Protein AF-A0A094HK47-F1 (afdb_monomer)

Secondary structure (DSSP, 8-state):
--HHHHHHHHHHHHHHTT--------TTSB-TTSSSB-GGGSPPPSSHHHHHHHH----TTS-SSHHHHHSEEEEEEEEEEE--S--HHHHHHHHHHHHHHSHHHHHHHHHTGGGSTTTTS---HHHHTS---HHHHHHHHHHHHHHHHHHHHH-THHHHHHHHHHHHHHHHT-HHHHHHHHHHHHHHHTT--GGGHHHHHHHEEEEEEEETTEEEEEEEEGGG--TTS-EEEEEEEEPPSS---SEEE-EEE-TTS-S-TT---B-EEEP-

Sequence (272 aa):
MSFGQLFRDCFDQARRAHRATLPRITGGMVGDDGLVLETSNIPEPEYLGDLVKLFGLATDAAPNNEKDCASGLEYGKVGVRTIESISMAMAFDIIDRSLDFSPDAWKFALRGELSMSPYGTWPDEKLFLQTVSKEVCQEQAMKFLNLMLIGHFGGGGAKLDADSFKRDLINANASNYSKFFIRIAALISCGIGISALSWSENVWTPVLVSIGELELLGLVSSAEMVSGEENVFHLATPLDSSTRVTYRHFVLTRRGRGLKARHRCVGLVPEF

Nearest PDB structures (foldseek):
  8ka6-assembly1_A  TM=2.493E-01  e=9.743E-01  synthetic construct

Foldseek 3Di:
DDPLVVLQVVCVVCQVVLHDQPFQLELQQADPVLPHGPSVRDFDDPDPLLVCLRSPDPDPPRARHVVLLQPWDWPDKKWKDFDDQDFLVVLVVQLVLLCVFQVVLLVSCLVPVCCDPPNVDAADLVVLLDDDDLVNLLSNLSNLSNLCNCCVPVNDPSVVVNVVSSVVNNVSRSSSNSVSSLQQSQCSQQSRHCSCSVSCVQFWTWIWIDDPPDTFIYIWGPVQDDPPDRNMWIWIFRHHPDDDDQWTFIWTHHPPPTSRSNTDHTGTGGDD

Radius of gyration: 18.41 Å; Cα contacts (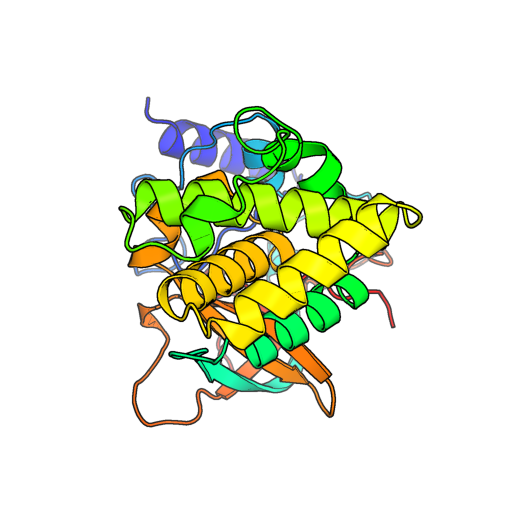8 Å, |Δi|>4): 500; chains: 1; bounding box: 53×40×47 Å

Solvent-accessible surface area (backbone atoms only — not comparable to full-atom values): 14490 Å² total; per-residue (Å²): 134,54,68,28,54,52,51,51,50,54,51,52,51,35,52,76,67,54,39,32,61,61,44,66,60,22,36,55,28,31,40,96,86,35,78,49,73,31,44,90,47,45,70,66,60,83,47,76,66,28,49,45,28,49,42,26,80,90,47,100,48,44,36,50,41,68,66,29,47,41,44,43,54,73,77,45,82,30,50,45,41,77,67,69,99,46,53,30,59,59,41,49,53,54,47,54,54,40,46,74,48,18,47,65,40,47,52,49,39,47,78,38,73,30,51,34,87,83,22,52,42,84,52,64,72,72,58,69,80,45,97,66,55,71,67,56,49,49,51,43,47,42,9,43,50,31,41,38,50,46,10,71,78,69,38,71,69,45,28,56,52,33,54,49,54,52,49,52,43,38,74,66,48,43,47,84,46,25,62,51,51,47,45,53,49,17,32,30,31,48,44,40,39,73,63,34,50,78,60,35,69,82,34,41,37,45,27,42,38,36,59,86,95,44,76,40,47,11,37,39,38,48,90,74,61,63,86,96,56,85,48,70,30,25,39,28,30,63,36,56,96,84,58,82,51,81,58,44,58,34,26,43,28,50,85,94,59,58,51,46,53,50,41,39,36,33,24,46,38,66,69,128

pLDDT: mean 74.81, std 15.0, range [32.53, 92.94]

Structure (mmCIF, N/CA/C/O backbone):
data_AF-A0A094HK47-F1
#
_entry.id   AF-A0A094HK47-F1
#
loop_
_atom_site.group_PDB
_atom_site.id
_atom_site.type_symbol
_atom_site.label_atom_id
_atom_site.label_alt_id
_atom_site.label_comp_id
_atom_site.label_asym_id
_atom_site.label_entity_id
_atom_site.label_seq_id
_atom_site.pdbx_PDB_ins_code
_atom_site.Cartn_x
_atom_site.Cartn_y
_atom_site.Cartn_z
_atom_site.occupancy
_atom_site.B_iso_or_equiv
_atom_site.auth_seq_id
_atom_site.auth_comp_id
_atom_site.auth_asym_id
_atom_site.auth_atom_id
_atom_site.pdbx_PDB_model_num
ATOM 1 N N . MET A 1 1 ? -20.294 20.438 -1.550 1.00 69.81 1 MET A N 1
ATOM 2 C CA . MET A 1 1 ? -20.126 19.234 -0.714 1.00 69.81 1 MET A CA 1
ATOM 3 C C . MET A 1 1 ? -18.764 18.659 -1.050 1.00 69.81 1 MET A C 1
ATOM 5 O O . MET A 1 1 ? -18.498 18.508 -2.236 1.00 69.81 1 MET A O 1
ATOM 9 N N . SER A 1 2 ? -17.882 18.459 -0.070 1.00 87.19 2 SER A N 1
ATOM 10 C CA . SER A 1 2 ? -16.569 17.840 -0.318 1.00 87.19 2 SER A CA 1
ATOM 11 C C . SER A 1 2 ? -16.709 16.334 -0.554 1.00 87.19 2 SER A C 1
ATOM 13 O O . SER A 1 2 ? -17.712 15.741 -0.144 1.00 87.19 2 SER A O 1
ATOM 15 N N . PHE A 1 3 ? -15.702 15.700 -1.168 1.00 86.38 3 PHE A N 1
ATOM 16 C CA . PHE A 1 3 ? -15.683 14.243 -1.329 1.00 86.38 3 PHE A CA 1
ATOM 17 C C . PHE A 1 3 ? -15.876 13.524 0.012 1.00 86.38 3 PHE A C 1
ATOM 19 O O . PHE A 1 3 ? -16.732 12.652 0.122 1.00 86.38 3 PHE A O 1
ATOM 26 N N . GLY A 1 4 ? -15.156 13.943 1.059 1.00 85.44 4 GLY A N 1
ATOM 27 C CA . GLY A 1 4 ? -15.296 13.344 2.384 1.00 85.44 4 GLY A CA 1
ATOM 28 C C . GLY A 1 4 ? -16.732 13.401 2.914 1.00 85.44 4 GLY A C 1
ATOM 29 O O . GLY A 1 4 ? -17.221 12.412 3.456 1.00 85.44 4 GLY A O 1
ATOM 30 N N . GLN A 1 5 ? -17.440 14.523 2.722 1.00 86.19 5 GLN A N 1
ATOM 31 C CA . GLN A 1 5 ? -18.847 14.661 3.127 1.00 86.19 5 GLN A CA 1
ATOM 32 C C . GLN A 1 5 ? -19.759 13.690 2.371 1.00 86.19 5 GLN A C 1
ATOM 34 O O . GLN A 1 5 ? -20.603 13.049 2.995 1.00 86.19 5 GLN A O 1
ATOM 39 N N . LEU A 1 6 ? -19.558 13.552 1.057 1.00 86.25 6 LEU A N 1
ATOM 40 C CA . LEU A 1 6 ? -20.284 12.584 0.235 1.00 86.25 6 LEU A CA 1
ATOM 41 C C . LEU A 1 6 ? -19.988 11.147 0.681 1.00 86.25 6 LEU A C 1
ATOM 43 O O . LEU A 1 6 ? -20.903 10.346 0.836 1.00 86.25 6 LEU A O 1
ATOM 47 N N . PHE A 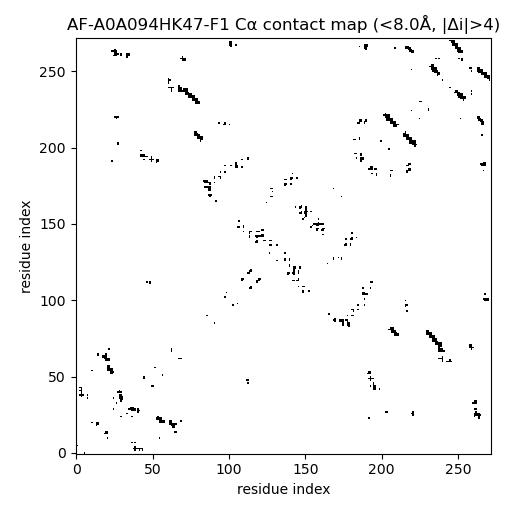1 7 ? -18.717 10.826 0.927 1.00 84.88 7 PHE A N 1
ATOM 48 C CA . PHE A 1 7 ? -18.299 9.511 1.402 1.00 84.88 7 PHE A CA 1
ATOM 49 C C . PHE A 1 7 ? -18.958 9.162 2.738 1.00 84.88 7 PHE A C 1
ATOM 51 O O . PHE A 1 7 ? -19.504 8.068 2.877 1.00 84.88 7 PHE A O 1
ATOM 58 N N . ARG A 1 8 ? -18.950 10.094 3.703 1.00 83.19 8 ARG A N 1
ATOM 59 C CA . ARG A 1 8 ? -19.607 9.910 5.005 1.00 83.19 8 ARG A CA 1
ATOM 60 C C . ARG A 1 8 ? -21.106 9.658 4.828 1.00 83.19 8 ARG A C 1
ATOM 62 O O . ARG A 1 8 ? -21.625 8.727 5.431 1.00 83.19 8 ARG A O 1
ATOM 69 N N . ASP A 1 9 ? -21.782 10.431 3.979 1.00 85.69 9 ASP A N 1
ATOM 70 C CA . ASP A 1 9 ? -23.215 10.250 3.730 1.00 85.69 9 ASP A CA 1
ATOM 71 C C . ASP A 1 9 ? -23.524 8.890 3.080 1.00 85.69 9 ASP A C 1
ATOM 73 O O . ASP A 1 9 ? -24.369 8.146 3.578 1.00 85.69 9 ASP A O 1
ATOM 77 N N . CYS A 1 10 ? -22.782 8.497 2.041 1.00 83.06 10 CYS A N 1
ATOM 78 C CA . CYS A 1 10 ? -22.894 7.168 1.430 1.00 83.06 10 CYS A CA 1
ATOM 79 C C . CYS A 1 10 ? -22.648 6.043 2.446 1.00 83.06 10 CYS A C 1
ATOM 81 O O . CYS A 1 10 ? -23.372 5.045 2.466 1.00 83.06 10 CYS A O 1
ATOM 83 N N . PHE A 1 11 ? -21.637 6.205 3.302 1.00 78.06 11 PHE A N 1
ATOM 84 C CA . PHE A 1 11 ? -21.320 5.249 4.357 1.00 78.06 11 PHE A CA 1
ATOM 85 C C . PHE A 1 11 ? -22.466 5.125 5.374 1.00 78.06 11 PHE A C 1
ATOM 87 O O . PHE A 1 11 ? -22.897 4.012 5.688 1.00 78.06 11 PHE A O 1
ATOM 94 N N . ASP A 1 12 ? -23.025 6.247 5.823 1.00 78.75 12 ASP A N 1
ATOM 95 C CA . ASP A 1 12 ? -24.162 6.270 6.743 1.00 78.75 12 ASP A CA 1
ATOM 96 C C . ASP A 1 12 ? -25.426 5.667 6.110 1.00 78.75 12 ASP A C 1
ATOM 98 O O . ASP A 1 12 ? -26.172 4.941 6.774 1.00 78.75 12 ASP A O 1
ATOM 102 N N . GLN A 1 13 ? -25.671 5.919 4.821 1.00 82.75 13 GLN A N 1
ATOM 103 C CA . GLN A 1 13 ? -26.779 5.311 4.079 1.00 82.75 13 GLN A CA 1
ATOM 104 C C . GLN A 1 13 ? -26.622 3.788 3.962 1.00 82.75 13 GLN A C 1
ATOM 106 O O . GLN A 1 13 ? -27.578 3.059 4.238 1.00 82.75 13 GLN A O 1
ATOM 111 N N . ALA A 1 14 ? -25.424 3.293 3.633 1.00 76.38 14 ALA A N 1
ATOM 112 C CA . ALA A 1 14 ? -25.141 1.857 3.583 1.00 76.38 14 ALA A CA 1
ATOM 113 C C . ALA A 1 14 ? -25.387 1.185 4.945 1.00 76.38 14 ALA A C 1
ATOM 115 O O . ALA A 1 14 ? -26.065 0.156 5.021 1.00 76.38 14 ALA A O 1
ATOM 116 N N . ARG A 1 15 ? -24.934 1.823 6.034 1.00 72.31 15 ARG A N 1
ATOM 117 C CA . ARG A 1 15 ? -25.186 1.361 7.407 1.00 72.31 15 ARG A CA 1
ATOM 118 C C . ARG A 1 15 ? -26.674 1.279 7.737 1.00 72.31 15 ARG A C 1
ATOM 120 O O . ARG A 1 15 ? -27.117 0.276 8.293 1.00 72.31 15 ARG A O 1
ATOM 127 N N . ARG A 1 16 ? -27.453 2.312 7.396 1.00 78.50 16 ARG A N 1
ATOM 128 C CA . ARG A 1 16 ? -28.916 2.327 7.608 1.00 78.50 16 ARG A CA 1
ATOM 129 C C . ARG A 1 16 ? -29.630 1.237 6.807 1.00 78.50 16 ARG A C 1
ATOM 131 O O . ARG A 1 16 ? -30.672 0.760 7.238 1.00 78.50 16 ARG A O 1
ATOM 138 N N . ALA A 1 17 ? -29.067 0.834 5.671 1.00 76.38 17 ALA A N 1
ATOM 139 C CA . ALA A 1 17 ? -29.589 -0.234 4.826 1.00 76.38 17 ALA A CA 1
ATOM 140 C C . ALA A 1 17 ? -29.138 -1.648 5.249 1.00 76.38 17 ALA A C 1
ATOM 142 O O . ALA A 1 17 ? -29.353 -2.590 4.487 1.00 76.38 17 ALA A O 1
ATOM 143 N N . HIS A 1 18 ? -28.504 -1.814 6.420 1.00 68.12 18 HIS A N 1
ATOM 144 C CA . HIS A 1 18 ? -27.940 -3.094 6.881 1.00 68.12 18 HIS A CA 1
ATOM 145 C C . HIS A 1 18 ? -26.984 -3.732 5.864 1.00 68.12 18 HIS A C 1
ATOM 147 O O . HIS A 1 18 ? -26.940 -4.948 5.683 1.00 68.12 18 HIS A O 1
ATOM 153 N N . ARG A 1 19 ? -26.226 -2.889 5.161 1.00 64.69 19 ARG A N 1
ATOM 154 C CA . ARG A 1 19 ? -25.080 -3.314 4.368 1.00 64.69 19 ARG A CA 1
ATOM 155 C C . ARG A 1 19 ? -23.852 -2.943 5.178 1.00 64.69 19 ARG A C 1
ATOM 157 O O . ARG A 1 19 ? -23.524 -1.755 5.235 1.00 64.69 19 ARG A O 1
ATOM 164 N N . ALA A 1 20 ? -23.158 -3.906 5.793 1.00 55.88 20 ALA A N 1
ATOM 165 C CA . ALA A 1 20 ? -21.807 -3.580 6.223 1.00 55.88 20 ALA A CA 1
ATOM 166 C C . ALA A 1 20 ? -20.940 -3.525 4.969 1.00 55.88 20 ALA A C 1
ATOM 168 O O . ALA A 1 20 ? -20.448 -4.510 4.424 1.00 55.88 20 ALA A O 1
ATOM 169 N N . THR A 1 21 ? -20.751 -2.301 4.500 1.00 52.75 21 THR A N 1
ATOM 170 C CA . THR A 1 21 ? -19.464 -1.975 3.924 1.00 52.75 21 THR A CA 1
ATOM 171 C C . THR A 1 21 ? -18.446 -2.279 5.027 1.00 52.75 21 THR A C 1
ATOM 173 O O . THR A 1 21 ? -18.646 -1.918 6.190 1.00 52.75 21 THR A O 1
ATOM 176 N N . LEU A 1 22 ? -17.392 -3.022 4.707 1.00 53.75 22 LEU A N 1
ATOM 177 C CA . LEU A 1 22 ? -16.178 -3.052 5.515 1.00 53.75 22 LEU A CA 1
ATOM 178 C C . LEU A 1 22 ? -15.311 -1.914 4.989 1.00 53.75 22 LEU A C 1
ATOM 180 O O . LEU A 1 22 ? -14.302 -2.192 4.330 1.00 53.75 22 LEU A O 1
ATOM 184 N N . PRO A 1 23 ? -15.686 -0.630 5.175 1.00 56.44 23 PRO A N 1
ATOM 185 C CA . PRO A 1 23 ? -14.847 0.406 4.641 1.00 56.44 23 PRO A CA 1
ATOM 186 C C . PRO A 1 23 ? -13.503 0.279 5.341 1.00 56.44 23 PRO A C 1
ATOM 188 O O . PRO A 1 23 ? -13.411 -0.022 6.544 1.00 56.44 23 PRO A O 1
ATOM 191 N N . ARG A 1 24 ? -12.434 0.525 4.599 1.00 65.94 24 ARG A N 1
ATOM 192 C CA . ARG A 1 24 ? -11.089 0.551 5.170 1.00 65.94 24 ARG A CA 1
ATOM 193 C C . ARG A 1 24 ? -10.882 1.861 5.949 1.00 65.94 24 ARG A C 1
ATOM 195 O O . ARG A 1 24 ? -9.865 2.519 5.791 1.00 65.94 24 ARG A O 1
ATOM 202 N N . ILE A 1 25 ? -11.856 2.246 6.787 1.00 62.25 25 ILE A N 1
ATOM 203 C CA . ILE A 1 25 ? -11.777 3.375 7.721 1.00 62.25 25 ILE A CA 1
ATOM 204 C C . ILE A 1 25 ? -10.702 3.038 8.736 1.00 62.25 25 ILE A C 1
ATOM 206 O O . ILE A 1 25 ? -10.890 2.166 9.579 1.00 62.25 25 ILE A O 1
ATOM 210 N N . THR A 1 26 ? -9.571 3.715 8.642 1.00 64.56 26 THR A N 1
ATOM 211 C CA . THR A 1 26 ? -8.459 3.531 9.574 1.00 64.56 26 THR A CA 1
ATOM 212 C C . THR A 1 26 ? -8.435 4.650 10.615 1.00 64.56 26 THR A C 1
ATOM 214 O O . THR A 1 26 ? -9.122 5.662 10.466 1.00 64.56 26 THR A O 1
ATOM 217 N N . GLY A 1 27 ? -7.567 4.516 11.623 1.00 60.56 27 GLY A N 1
ATOM 218 C CA . GLY A 1 27 ? -7.348 5.547 12.643 1.00 60.56 27 GLY A CA 1
ATOM 219 C C . GLY A 1 27 ? -6.960 6.926 12.096 1.00 60.56 27 GLY A C 1
ATOM 220 O O . GLY A 1 27 ? -7.155 7.914 12.783 1.00 60.56 27 GLY A O 1
ATOM 221 N N . GLY A 1 28 ? -6.463 7.007 10.858 1.00 62.41 28 GLY A N 1
ATOM 222 C CA . GLY A 1 28 ? -6.138 8.278 10.207 1.00 62.41 28 GLY A CA 1
ATOM 223 C C . GLY A 1 28 ? -7.336 9.049 9.647 1.00 62.41 28 GLY A C 1
ATOM 224 O O . GLY A 1 28 ? -7.209 10.230 9.363 1.00 62.41 28 GLY A O 1
ATOM 225 N N . MET A 1 29 ? -8.487 8.392 9.467 1.00 71.44 29 MET A N 1
ATOM 226 C CA . MET A 1 29 ? -9.682 8.945 8.804 1.00 71.44 29 MET A CA 1
ATOM 227 C C . MET A 1 29 ? -10.801 9.309 9.794 1.00 71.44 29 MET A C 1
ATOM 229 O O . MET A 1 29 ? -11.902 9.672 9.383 1.00 71.44 29 MET A O 1
ATOM 233 N N . VAL A 1 30 ? -10.561 9.160 11.097 1.00 69.00 30 VAL A N 1
ATOM 234 C CA . VAL A 1 30 ? -11.530 9.411 12.175 1.00 69.00 30 VAL A CA 1
ATOM 235 C C . VAL A 1 30 ? -11.006 10.499 13.107 1.00 69.00 30 VAL A C 1
ATOM 237 O O . VAL A 1 30 ? -9.798 10.704 13.192 1.00 69.00 30 VAL A O 1
ATOM 240 N N . GLY A 1 31 ? -11.912 11.205 13.783 1.00 62.47 31 GLY A N 1
ATOM 241 C CA . GLY A 1 31 ? -11.552 12.181 14.814 1.00 62.47 31 GLY A CA 1
ATOM 242 C C . GLY A 1 31 ? -10.984 11.519 16.074 1.00 62.47 31 GLY A C 1
ATOM 243 O O . GLY A 1 31 ? -10.984 10.293 16.201 1.00 62.47 31 GLY A O 1
ATOM 244 N N . ASP A 1 32 ? -10.546 12.333 17.037 1.00 65.31 32 ASP A N 1
ATOM 245 C CA . ASP A 1 32 ? -9.884 11.879 18.274 1.00 65.31 32 ASP A CA 1
ATOM 246 C C . ASP A 1 32 ? -10.730 10.906 19.116 1.00 65.31 32 ASP A C 1
ATOM 248 O O . ASP A 1 32 ? -10.198 10.050 19.829 1.00 65.31 32 ASP A O 1
ATOM 252 N N . ASP A 1 33 ? -12.060 11.005 19.024 1.00 60.81 33 ASP A N 1
ATOM 253 C CA . ASP A 1 33 ? -12.984 10.085 19.692 1.00 60.81 33 ASP A CA 1
ATOM 254 C C . ASP A 1 33 ? -13.028 8.688 19.039 1.00 60.81 33 ASP A C 1
ATOM 256 O O . ASP A 1 33 ? -13.459 7.713 19.666 1.00 60.81 33 ASP A O 1
ATOM 260 N N . GLY A 1 34 ? -12.535 8.569 17.802 1.00 60.00 34 GLY A N 1
ATOM 261 C CA . GLY A 1 34 ? -12.515 7.353 16.996 1.00 60.00 34 GLY A CA 1
ATOM 262 C C . GLY A 1 34 ? -13.899 6.846 16.590 1.00 60.00 34 GLY A C 1
ATOM 263 O O . GLY A 1 34 ? -14.019 5.678 16.211 1.00 60.00 34 GLY A O 1
ATOM 264 N N . LEU A 1 35 ? -14.936 7.675 16.720 1.00 60.59 35 LEU A N 1
ATOM 265 C CA . LEU A 1 35 ? -16.335 7.337 16.444 1.00 60.59 35 LEU A CA 1
ATOM 266 C C . LEU A 1 35 ? -16.866 8.076 15.219 1.00 60.59 35 LEU A C 1
ATOM 268 O O . LEU A 1 35 ? -17.732 7.551 14.517 1.00 60.59 35 LEU A O 1
ATOM 272 N N . VAL A 1 36 ? -16.341 9.271 14.955 1.00 68.69 36 VAL A N 1
ATOM 273 C CA . VAL A 1 36 ? -16.774 10.105 13.835 1.00 68.69 36 VAL A CA 1
ATOM 274 C C . VAL A 1 36 ? -15.709 10.101 12.745 1.00 68.69 36 VAL A C 1
ATOM 276 O O . VAL A 1 36 ? -14.539 10.372 13.002 1.00 68.69 36 VAL A O 1
ATOM 279 N N . LEU A 1 37 ? -16.117 9.807 11.508 1.00 74.44 37 LEU A N 1
ATOM 280 C CA . LEU A 1 37 ? -15.277 10.004 10.324 1.00 74.44 37 LEU A CA 1
ATOM 281 C C . LEU A 1 37 ? -14.870 11.467 10.232 1.00 74.44 37 LEU A C 1
ATOM 283 O O . LEU A 1 37 ? -15.756 12.298 10.119 1.00 74.44 37 LEU A O 1
ATOM 287 N N . GLU A 1 38 ? -13.588 11.801 10.203 1.00 81.06 38 GLU A N 1
ATOM 288 C CA . GLU A 1 38 ? -13.138 13.175 9.992 1.00 81.06 38 GLU A CA 1
ATOM 289 C C . GLU A 1 38 ? -13.054 13.427 8.484 1.00 81.06 38 GLU A C 1
ATOM 291 O O . GLU A 1 38 ? -12.152 12.943 7.809 1.00 81.06 38 GLU A O 1
ATOM 296 N N . THR A 1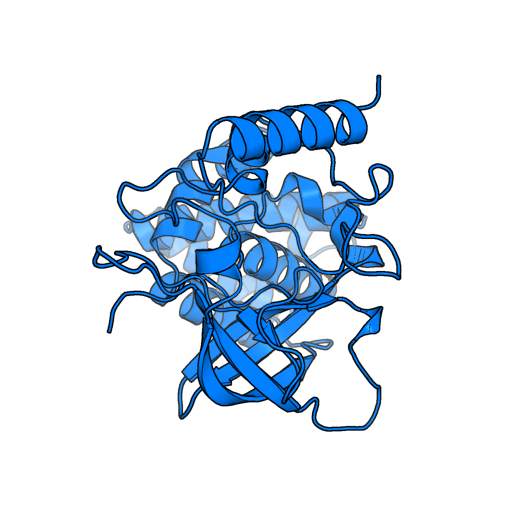 39 ? -14.032 14.144 7.922 1.00 82.56 39 THR A N 1
ATOM 297 C CA . THR A 1 39 ? -14.187 14.268 6.458 1.00 82.56 39 THR A CA 1
ATOM 298 C C . THR A 1 39 ? -13.027 14.990 5.795 1.00 82.56 39 THR A C 1
ATOM 300 O O . THR A 1 39 ? -12.807 14.800 4.603 1.00 82.56 39 THR A O 1
ATOM 303 N N . SER A 1 40 ? -12.311 15.823 6.552 1.00 83.06 40 SER A N 1
ATOM 304 C CA . SER A 1 40 ? -11.096 16.486 6.079 1.00 83.06 40 SER A CA 1
ATOM 305 C C . SER A 1 40 ? -9.907 15.526 5.944 1.00 83.06 40 SER A C 1
ATOM 307 O O . SER A 1 40 ? -8.991 15.802 5.176 1.00 83.06 40 SER A O 1
ATOM 309 N N . ASN A 1 41 ? -9.960 14.370 6.611 1.00 80.94 41 ASN A N 1
ATOM 310 C CA . ASN A 1 41 ? -8.911 13.354 6.619 1.00 80.94 41 ASN A CA 1
ATOM 311 C C . ASN A 1 41 ? -9.222 12.150 5.714 1.00 80.94 41 ASN A C 1
ATOM 313 O O . ASN A 1 41 ? -8.559 11.120 5.812 1.00 80.94 41 ASN A O 1
ATOM 317 N N . ILE A 1 42 ? -10.231 12.236 4.847 1.00 83.62 42 ILE A N 1
ATOM 318 C CA . ILE A 1 42 ? -10.541 11.168 3.890 1.00 83.62 42 ILE A CA 1
ATOM 319 C C . ILE A 1 42 ? -9.765 11.448 2.594 1.00 83.62 42 ILE A C 1
ATOM 321 O O . ILE A 1 42 ? -9.977 12.511 2.008 1.00 83.62 42 ILE A O 1
ATOM 325 N N . PRO A 1 43 ? -8.886 10.535 2.132 1.00 85.94 43 PRO A N 1
ATOM 326 C CA . PRO A 1 43 ? -8.155 10.722 0.885 1.00 85.94 43 PRO A CA 1
ATOM 327 C C . PRO A 1 43 ? -9.123 10.777 -0.298 1.00 85.94 43 PRO A C 1
ATOM 329 O O . PRO A 1 43 ? -10.081 10.003 -0.374 1.00 85.94 43 PRO A O 1
ATOM 332 N N . GLU A 1 44 ? -8.858 11.694 -1.223 1.00 87.62 44 GLU A N 1
ATOM 333 C CA . GLU A 1 44 ? -9.664 11.859 -2.426 1.00 87.62 44 GLU A CA 1
ATOM 334 C C . GLU A 1 44 ? -9.282 10.784 -3.464 1.00 87.62 44 GLU A C 1
ATOM 336 O O . GLU A 1 44 ? -8.093 10.560 -3.717 1.00 87.62 44 GLU A O 1
ATOM 341 N N . PRO A 1 45 ? -10.254 10.045 -4.024 1.00 85.75 45 PRO A N 1
ATOM 342 C CA . PRO A 1 45 ? -9.984 9.057 -5.058 1.00 85.75 45 PRO A CA 1
ATOM 343 C C . PRO A 1 45 ? -9.655 9.758 -6.378 1.00 85.75 45 PRO A C 1
ATOM 345 O O . PRO A 1 45 ? -10.350 10.693 -6.772 1.00 85.75 45 PRO A O 1
ATOM 348 N N . GLU A 1 46 ? -8.646 9.266 -7.095 1.00 84.38 46 GLU A N 1
ATOM 349 C CA . GLU A 1 46 ? -8.379 9.711 -8.471 1.00 84.38 46 GLU A CA 1
ATOM 350 C C . GLU A 1 46 ? -9.186 8.881 -9.474 1.00 84.38 46 GLU A C 1
ATOM 352 O O . GLU A 1 46 ? -9.673 9.398 -10.482 1.00 84.38 46 GLU A O 1
ATOM 357 N N . TYR A 1 47 ? -9.391 7.595 -9.170 1.00 80.81 47 TYR A N 1
ATOM 358 C CA . TYR A 1 47 ? -10.116 6.658 -10.019 1.00 80.81 47 TYR A CA 1
ATOM 359 C C . TYR A 1 47 ? -11.287 6.006 -9.279 1.00 80.81 47 TYR A C 1
ATOM 361 O O . TYR A 1 47 ? -11.309 5.882 -8.053 1.00 80.81 47 TYR A O 1
ATOM 369 N N . LEU A 1 48 ? -12.256 5.484 -10.039 1.00 76.56 48 LEU A N 1
ATOM 370 C CA . LEU A 1 48 ? -13.385 4.734 -9.472 1.00 76.56 48 LEU A CA 1
ATOM 371 C C . LEU A 1 48 ? -12.917 3.520 -8.644 1.00 76.56 48 LEU A C 1
ATOM 373 O O . LEU A 1 48 ? -13.549 3.165 -7.652 1.00 76.56 48 LEU A O 1
ATOM 377 N N . GLY A 1 49 ? -11.791 2.905 -9.022 1.00 75.44 49 GLY A N 1
ATOM 378 C CA . GLY A 1 49 ? -11.177 1.812 -8.267 1.00 75.44 49 GLY A CA 1
ATOM 379 C C . GLY A 1 49 ? -10.754 2.216 -6.851 1.00 75.44 49 GLY A C 1
ATOM 380 O O . GLY A 1 49 ? -10.977 1.447 -5.916 1.00 75.44 49 GLY A O 1
ATOM 381 N N . ASP A 1 50 ? -10.226 3.430 -6.667 1.00 78.12 50 ASP A N 1
ATOM 382 C CA . ASP A 1 50 ? -9.835 3.950 -5.351 1.00 78.12 50 ASP A CA 1
ATOM 383 C C . ASP A 1 50 ? -11.060 4.131 -4.452 1.00 78.12 50 ASP A C 1
ATOM 385 O O . ASP A 1 50 ? -11.047 3.743 -3.281 1.00 78.12 50 ASP A O 1
ATOM 389 N N . LEU A 1 51 ? -12.159 4.635 -5.023 1.00 78.38 51 LEU A N 1
ATOM 390 C CA . LEU A 1 51 ? -13.432 4.772 -4.319 1.00 78.38 51 LEU A CA 1
ATOM 391 C C . LEU A 1 51 ? -13.938 3.414 -3.815 1.00 78.38 51 LEU A C 1
ATOM 393 O O . LEU A 1 51 ? -14.290 3.277 -2.642 1.00 78.38 51 LEU A O 1
ATOM 397 N N . VAL A 1 52 ? -13.942 2.397 -4.682 1.00 75.25 52 VAL A N 1
ATOM 398 C CA . VAL A 1 52 ? -14.372 1.034 -4.321 1.00 75.25 52 VAL A CA 1
ATOM 399 C C . VAL A 1 52 ? -13.499 0.463 -3.199 1.00 75.25 52 VAL A C 1
ATOM 401 O O . VAL A 1 52 ? -14.015 -0.143 -2.261 1.00 75.25 52 VAL A O 1
ATOM 404 N N . LYS A 1 53 ? -12.183 0.702 -3.233 1.00 76.06 53 LYS A N 1
ATOM 405 C CA . LYS A 1 53 ? -11.261 0.264 -2.172 1.00 76.06 53 LYS A CA 1
ATOM 406 C C . LYS A 1 53 ? -11.551 0.906 -0.818 1.00 76.06 53 LYS A C 1
ATOM 408 O O . LYS A 1 53 ? -11.434 0.219 0.200 1.00 76.06 53 LYS A O 1
ATOM 413 N N . LEU A 1 54 ? -11.959 2.177 -0.797 1.00 75.19 54 LEU A N 1
ATOM 414 C CA . LEU A 1 54 ? -12.333 2.879 0.436 1.00 75.19 54 LEU A CA 1
ATOM 415 C C . LEU A 1 54 ? -13.594 2.290 1.080 1.00 75.19 54 LEU A C 1
ATOM 417 O O . LEU A 1 54 ? -13.631 2.139 2.303 1.00 75.19 54 LEU A O 1
ATOM 421 N N . PHE A 1 55 ? -14.589 1.896 0.279 1.00 69.06 55 PHE A N 1
ATOM 422 C CA . PHE A 1 55 ? -15.795 1.210 0.768 1.00 69.06 55 PHE A CA 1
ATOM 423 C C . PHE A 1 55 ? -15.565 -0.262 1.143 1.00 69.06 55 PHE A C 1
ATOM 425 O O . PHE A 1 55 ? -16.388 -0.850 1.847 1.00 69.06 55 PHE A O 1
ATOM 432 N N . GLY A 1 56 ? -14.429 -0.832 0.737 1.00 64.56 56 GLY A N 1
ATOM 433 C CA . GLY A 1 56 ? -14.144 -2.254 0.876 1.00 64.56 56 GLY A CA 1
ATOM 434 C C . GLY A 1 56 ? -14.824 -3.077 -0.220 1.00 64.56 56 GLY A C 1
ATOM 435 O O . GLY A 1 56 ? -15.799 -2.656 -0.838 1.00 64.56 56 GLY A O 1
ATOM 436 N N . LEU A 1 57 ? -14.293 -4.272 -0.485 1.00 54.56 57 LEU A N 1
ATOM 437 C CA . LEU A 1 57 ? -14.918 -5.188 -1.436 1.00 54.56 57 LEU A CA 1
ATOM 438 C C . LEU A 1 57 ? -16.214 -5.722 -0.818 1.00 54.56 57 LEU A C 1
ATOM 440 O O . LEU A 1 57 ? -16.178 -6.369 0.230 1.00 54.56 57 LEU A O 1
ATOM 444 N N . ALA A 1 58 ? -17.347 -5.462 -1.472 1.00 50.97 58 ALA A N 1
ATOM 445 C CA . ALA A 1 58 ? -18.595 -6.154 -1.183 1.00 50.97 58 ALA A CA 1
ATOM 446 C C . ALA A 1 58 ? -18.411 -7.622 -1.587 1.00 50.97 58 ALA A C 1
ATOM 448 O O . ALA A 1 58 ? -18.479 -7.969 -2.763 1.00 50.97 58 ALA A O 1
ATOM 449 N N . THR A 1 59 ? -18.081 -8.458 -0.611 1.00 52.06 59 THR A N 1
ATOM 450 C CA . THR A 1 59 ? -18.011 -9.910 -0.779 1.00 52.06 59 THR A CA 1
ATOM 451 C C . THR A 1 59 ? -19.235 -10.525 -0.117 1.00 52.06 59 THR A C 1
ATOM 453 O O . THR A 1 59 ? -19.791 -9.933 0.808 1.00 52.06 59 THR A O 1
ATOM 456 N N . ASP A 1 60 ? -19.646 -11.713 -0.559 1.00 46.34 60 ASP A N 1
ATOM 457 C CA . ASP A 1 60 ? -20.782 -12.439 0.034 1.00 46.34 60 ASP A CA 1
ATOM 458 C C . ASP A 1 60 ? -20.579 -12.753 1.531 1.00 46.34 60 ASP A C 1
ATOM 460 O O . ASP A 1 60 ? -21.533 -13.078 2.230 1.00 46.34 60 ASP A O 1
ATOM 464 N N . ALA A 1 61 ? -19.343 -12.619 2.025 1.00 47.88 61 ALA A N 1
ATOM 465 C CA . ALA A 1 61 ? -18.947 -12.796 3.417 1.00 47.88 61 ALA A CA 1
ATOM 466 C C . ALA A 1 61 ? -18.648 -11.472 4.151 1.00 47.88 61 ALA A C 1
ATOM 468 O O . ALA A 1 61 ? -18.042 -11.478 5.226 1.00 47.88 61 ALA A O 1
ATOM 469 N N . ALA A 1 62 ? -19.012 -10.321 3.576 1.00 52.00 62 ALA A N 1
ATOM 470 C CA . ALA A 1 62 ? -18.935 -9.063 4.304 1.00 52.00 62 ALA A CA 1
ATOM 471 C C . ALA A 1 62 ? -19.916 -9.115 5.494 1.00 52.00 62 ALA A C 1
ATOM 473 O O . ALA A 1 62 ? -21.046 -9.576 5.318 1.00 52.00 62 ALA A O 1
ATOM 474 N N . PRO A 1 63 ? -19.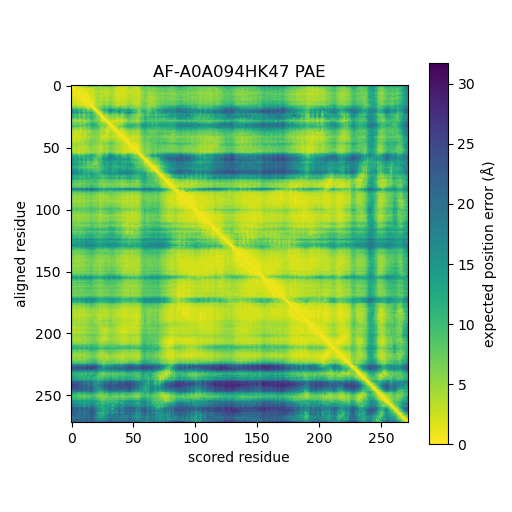517 -8.659 6.697 1.00 55.72 63 PRO A N 1
ATOM 475 C CA . PRO A 1 63 ? -20.419 -8.569 7.834 1.00 55.72 63 PRO A CA 1
ATOM 476 C C . PRO A 1 63 ? -21.699 -7.824 7.444 1.00 55.72 63 PRO A C 1
ATOM 478 O O . PRO A 1 63 ? -21.712 -7.001 6.532 1.00 55.72 63 PRO A O 1
ATOM 481 N N . ASN A 1 64 ? -22.801 -8.118 8.123 1.00 55.41 64 ASN A N 1
ATOM 482 C CA . ASN A 1 64 ? -24.080 -7.478 7.814 1.00 55.41 64 ASN A CA 1
ATOM 483 C C . ASN A 1 64 ? -24.319 -6.259 8.711 1.00 55.41 64 ASN A C 1
ATOM 485 O O . ASN A 1 64 ? -25.006 -5.316 8.314 1.00 55.41 64 ASN A O 1
ATOM 489 N N . ASN A 1 65 ? -23.700 -6.233 9.897 1.00 57.81 65 ASN A N 1
ATOM 490 C CA . ASN A 1 65 ? -23.810 -5.144 10.857 1.00 57.81 65 ASN A CA 1
ATOM 491 C C . ASN A 1 65 ? -22.450 -4.739 11.441 1.00 57.81 65 ASN A C 1
ATOM 493 O O . ASN A 1 65 ? -21.537 -5.542 11.598 1.00 57.81 65 ASN A O 1
ATOM 497 N N . GLU A 1 66 ? -22.337 -3.490 11.899 1.00 55.16 66 GLU A N 1
ATOM 498 C CA . GLU A 1 66 ? -21.130 -3.027 12.604 1.00 55.16 66 GLU A CA 1
ATOM 499 C C . GLU A 1 66 ? -20.831 -3.786 13.896 1.00 55.16 66 GLU A C 1
ATOM 501 O O . GLU A 1 66 ? -19.683 -3.830 14.332 1.00 55.16 66 GLU A O 1
ATOM 506 N N . LYS A 1 67 ? -21.855 -4.372 14.526 1.00 56.25 67 LYS A N 1
ATOM 507 C CA . LYS A 1 67 ? -21.665 -5.223 15.703 1.00 56.25 67 LYS A CA 1
ATOM 508 C C . LYS A 1 67 ? -20.833 -6.458 15.361 1.00 56.25 67 LYS A C 1
ATOM 510 O O . LYS A 1 67 ? -20.006 -6.836 16.182 1.00 56.25 67 LYS A O 1
ATOM 515 N N . ASP A 1 68 ? -20.984 -6.979 14.145 1.00 53.53 68 ASP A N 1
ATOM 516 C CA . ASP A 1 68 ? -20.218 -8.109 13.614 1.00 53.53 68 ASP A CA 1
ATOM 517 C C . ASP A 1 68 ? -18.756 -7.677 13.368 1.00 53.53 68 ASP A C 1
ATOM 519 O O . ASP A 1 68 ? -17.809 -8.377 13.719 1.00 53.53 68 ASP A O 1
ATOM 523 N N . CYS A 1 69 ? -18.549 -6.437 12.899 1.00 51.50 69 CYS A N 1
ATOM 524 C CA . CYS A 1 69 ? -17.220 -5.820 12.807 1.00 51.50 69 CYS A CA 1
ATOM 525 C C . CYS A 1 69 ? -16.568 -5.547 14.174 1.00 51.50 69 CYS A C 1
ATOM 527 O O . CYS A 1 69 ? -15.344 -5.488 14.260 1.00 51.50 69 CYS A O 1
ATOM 529 N N . ALA A 1 70 ? -17.359 -5.312 15.226 1.00 49.62 70 ALA A N 1
ATOM 530 C CA . ALA A 1 70 ? -16.870 -5.038 16.577 1.00 49.62 70 ALA A CA 1
ATOM 531 C C . ALA A 1 70 ? -16.560 -6.327 17.358 1.00 49.62 70 ALA A C 1
ATOM 533 O O . ALA A 1 70 ? -15.648 -6.335 18.193 1.00 49.62 70 ALA A O 1
ATOM 534 N N . SER A 1 71 ? -17.283 -7.418 17.077 1.00 49.59 71 SER A N 1
ATOM 535 C CA . SER A 1 71 ? -16.936 -8.767 17.519 1.00 49.59 71 SER A CA 1
ATOM 536 C C . SER A 1 71 ? -15.765 -9.283 16.690 1.00 49.59 71 SER A C 1
ATOM 538 O O . SER A 1 71 ? -15.935 -9.822 15.605 1.00 49.59 71 SER A O 1
ATOM 540 N N . GLY A 1 72 ? -14.550 -9.078 17.187 1.00 55.06 72 GLY A N 1
ATOM 541 C CA . GLY A 1 72 ? -13.344 -9.616 16.573 1.00 55.06 72 GLY A CA 1
ATOM 542 C C . GLY A 1 72 ? -12.843 -10.859 17.276 1.00 55.06 72 GLY A C 1
ATOM 543 O O . GLY A 1 72 ? -12.886 -10.918 18.505 1.00 55.06 72 GLY A O 1
ATOM 544 N N . LEU A 1 73 ? -12.305 -11.816 16.522 1.00 56.38 73 LEU A N 1
ATOM 545 C CA . LEU A 1 73 ? -11.506 -12.889 17.109 1.00 56.38 73 LEU A CA 1
ATOM 546 C C . LEU A 1 73 ? -10.071 -12.376 17.247 1.00 56.38 73 LEU A C 1
ATOM 548 O O . LEU A 1 73 ? -9.409 -12.093 16.249 1.00 56.38 73 LEU A O 1
ATOM 552 N N . GLU A 1 74 ? -9.634 -12.173 18.489 1.00 63.09 74 GLU A N 1
ATOM 553 C CA . GLU A 1 74 ? -8.278 -11.736 18.823 1.00 63.09 74 GLU A CA 1
ATOM 554 C C . GLU A 1 74 ? -7.347 -12.956 18.801 1.00 63.09 74 GLU A C 1
ATOM 556 O O . GLU A 1 74 ? -7.494 -13.870 19.610 1.00 63.09 74 GLU A O 1
ATOM 561 N N . TYR A 1 75 ? -6.406 -12.989 17.858 1.00 63.09 75 TYR A N 1
ATOM 562 C CA . TYR A 1 75 ? -5.495 -14.122 17.651 1.00 63.09 75 TYR A CA 1
ATOM 563 C C . TYR A 1 75 ? -4.271 -14.085 18.564 1.00 63.09 75 TYR A C 1
ATOM 565 O O . TYR A 1 75 ? -3.656 -15.120 18.805 1.00 63.09 75 TYR A O 1
ATOM 573 N N . GLY A 1 76 ? -3.919 -12.909 19.088 1.00 67.12 76 GLY A N 1
ATOM 574 C CA . GLY A 1 76 ? -2.819 -12.750 20.035 1.00 67.12 76 GLY A CA 1
ATOM 575 C C . GLY A 1 76 ? -1.856 -11.624 19.683 1.00 67.12 76 GLY A C 1
ATOM 576 O O . GLY A 1 76 ? -2.101 -10.817 18.785 1.00 67.12 76 GLY A O 1
ATOM 577 N N . LYS A 1 77 ? -0.768 -11.572 20.456 1.00 72.75 77 LYS A N 1
ATOM 578 C CA . LYS A 1 77 ? 0.280 -10.552 20.392 1.00 72.75 77 LYS A CA 1
ATOM 579 C C . LYS A 1 77 ? 1.092 -10.688 19.098 1.00 72.75 77 LYS A C 1
ATOM 581 O O . LYS A 1 77 ? 1.552 -11.782 18.790 1.00 72.75 77 LYS A O 1
ATOM 586 N N . VAL A 1 78 ? 1.328 -9.578 18.403 1.00 76.31 78 VAL A N 1
ATOM 587 C CA . VAL A 1 78 ? 2.213 -9.491 17.231 1.00 76.31 78 VAL A CA 1
ATOM 588 C C . VAL A 1 78 ? 3.285 -8.428 17.444 1.00 76.31 78 VAL A C 1
ATOM 590 O O . VAL A 1 78 ? 3.047 -7.411 18.105 1.00 76.31 78 VAL A O 1
ATOM 593 N N . GLY A 1 79 ? 4.473 -8.683 16.897 1.00 78.56 79 GLY A N 1
ATOM 594 C CA . GLY A 1 79 ? 5.555 -7.703 16.851 1.00 78.56 79 GLY A CA 1
ATOM 595 C C . GLY A 1 79 ? 5.332 -6.743 15.690 1.00 78.56 79 GLY A C 1
ATOM 596 O O . GLY A 1 79 ? 5.026 -7.188 14.585 1.00 78.56 79 GLY A O 1
ATOM 597 N N . VAL A 1 80 ? 5.459 -5.438 15.926 1.00 80.56 80 VAL A N 1
ATOM 598 C CA . VAL A 1 80 ? 5.337 -4.426 14.871 1.00 80.56 80 VAL A CA 1
ATOM 599 C C . VAL A 1 80 ? 6.554 -3.521 14.894 1.00 80.56 80 VAL A C 1
ATOM 601 O O . VAL A 1 80 ? 6.856 -2.893 15.911 1.00 80.56 80 VAL A O 1
ATOM 604 N N . ARG A 1 81 ? 7.234 -3.436 13.749 1.00 85.50 81 ARG A N 1
ATOM 605 C CA . ARG A 1 81 ? 8.420 -2.594 13.560 1.00 85.50 81 ARG A CA 1
ATOM 606 C C . ARG A 1 81 ? 8.220 -1.612 12.416 1.00 85.50 81 ARG A C 1
ATOM 608 O O . ARG A 1 81 ? 7.682 -1.971 11.369 1.00 85.50 81 ARG A O 1
ATOM 615 N N . THR A 1 82 ? 8.661 -0.374 12.609 1.00 85.56 82 THR A N 1
ATOM 616 C CA . THR A 1 82 ? 8.727 0.617 11.531 1.00 85.56 82 THR A CA 1
ATOM 617 C C . THR A 1 82 ? 9.728 0.174 10.474 1.00 85.56 82 THR A C 1
ATOM 619 O O . THR A 1 82 ? 10.767 -0.415 10.778 1.00 85.56 82 THR A O 1
ATOM 622 N N . ILE A 1 83 ? 9.416 0.469 9.215 1.00 85.88 83 ILE A N 1
ATOM 623 C CA . ILE A 1 83 ? 10.371 0.296 8.124 1.00 85.88 83 ILE A CA 1
ATOM 624 C C . ILE A 1 83 ? 11.080 1.633 7.937 1.00 85.88 83 ILE A C 1
ATOM 626 O O . ILE A 1 83 ? 10.524 2.575 7.373 1.00 85.88 83 ILE A O 1
ATOM 630 N N . GLU A 1 84 ? 12.291 1.732 8.476 1.00 74.44 84 GLU A N 1
ATOM 631 C CA . GLU A 1 84 ? 13.144 2.905 8.289 1.00 74.44 84 GLU A CA 1
ATOM 632 C C . GLU A 1 84 ? 13.852 2.876 6.920 1.00 74.44 84 GLU A C 1
ATOM 634 O O . GLU A 1 84 ? 13.427 2.199 5.984 1.00 74.44 84 GLU A O 1
ATOM 639 N N . SER A 1 85 ? 14.934 3.648 6.776 1.00 71.19 85 SER A N 1
ATOM 640 C CA . SER A 1 85 ? 15.782 3.632 5.586 1.00 71.19 85 SER A CA 1
ATOM 641 C C . SER A 1 85 ? 16.393 2.245 5.378 1.00 71.19 85 SER A C 1
ATOM 643 O O . SER A 1 85 ? 17.398 1.900 5.993 1.00 71.19 85 SER A O 1
ATOM 645 N N . ILE A 1 86 ? 15.800 1.467 4.479 1.00 86.06 86 ILE A N 1
ATOM 646 C CA . ILE A 1 86 ? 16.295 0.152 4.076 1.00 86.06 86 ILE A CA 1
ATOM 647 C C . ILE A 1 86 ? 17.016 0.219 2.729 1.00 86.06 86 ILE A C 1
ATOM 649 O O . ILE A 1 86 ? 16.750 1.095 1.898 1.00 86.06 86 ILE A O 1
ATOM 653 N N . SER A 1 87 ? 17.918 -0.740 2.512 1.00 89.50 87 SER A N 1
ATOM 654 C CA . SER A 1 87 ? 18.533 -0.962 1.199 1.00 89.50 87 SER A CA 1
ATOM 655 C C . SER A 1 87 ? 17.482 -1.359 0.160 1.00 89.50 87 SER A C 1
ATOM 657 O O . SER A 1 87 ? 16.447 -1.939 0.500 1.00 89.50 87 SER A O 1
ATOM 659 N N . MET A 1 88 ? 17.772 -1.110 -1.116 1.00 89.69 88 MET A N 1
ATOM 660 C CA . MET A 1 88 ? 16.900 -1.541 -2.214 1.00 89.69 88 MET A CA 1
ATOM 661 C C . MET A 1 88 ? 16.703 -3.064 -2.255 1.00 89.69 88 MET A C 1
ATOM 663 O O . MET A 1 88 ? 15.598 -3.523 -2.529 1.00 89.69 88 MET A O 1
ATOM 667 N N . ALA A 1 89 ? 17.729 -3.848 -1.906 1.00 91.56 89 ALA A N 1
ATOM 668 C CA . ALA A 1 89 ? 17.624 -5.306 -1.835 1.00 91.56 89 ALA A CA 1
ATOM 669 C C . ALA A 1 89 ? 16.594 -5.758 -0.790 1.00 91.56 89 ALA A C 1
ATOM 671 O O . ALA A 1 89 ? 15.720 -6.565 -1.091 1.00 91.56 89 ALA A O 1
ATOM 672 N N . MET A 1 90 ? 16.647 -5.179 0.415 1.00 90.94 90 MET A N 1
ATOM 673 C CA . MET A 1 90 ? 15.651 -5.450 1.458 1.00 90.94 90 MET A CA 1
ATOM 674 C C . MET A 1 90 ? 14.254 -4.967 1.054 1.00 90.94 90 MET A C 1
ATOM 676 O O . MET A 1 90 ? 13.267 -5.619 1.380 1.00 90.94 90 MET A O 1
ATOM 680 N N . ALA A 1 91 ? 14.155 -3.836 0.348 1.00 91.88 91 ALA A N 1
ATOM 681 C CA . ALA A 1 91 ? 12.870 -3.320 -0.112 1.00 91.88 91 ALA A CA 1
ATOM 682 C C . ALA A 1 91 ? 12.189 -4.284 -1.089 1.00 91.88 91 ALA A C 1
ATOM 684 O O . ALA A 1 91 ? 11.006 -4.578 -0.928 1.00 91.88 91 ALA A O 1
ATOM 685 N N . PHE A 1 92 ? 12.937 -4.809 -2.062 1.00 92.31 92 PHE A N 1
ATOM 686 C CA . PHE A 1 92 ? 12.399 -5.786 -3.005 1.00 92.31 92 PHE A CA 1
ATOM 687 C C . PHE A 1 92 ? 12.084 -7.129 -2.356 1.00 92.31 92 PHE A C 1
ATOM 689 O O . PHE A 1 92 ? 11.046 -7.690 -2.678 1.00 92.31 92 PHE A O 1
ATOM 696 N N . ASP A 1 93 ? 12.890 -7.595 -1.400 1.00 91.50 93 ASP A N 1
ATOM 697 C CA . ASP A 1 93 ? 12.573 -8.802 -0.627 1.00 91.50 93 ASP A CA 1
ATOM 698 C C . ASP A 1 93 ? 11.234 -8.674 0.126 1.00 91.50 93 ASP A C 1
ATOM 700 O O . ASP A 1 93 ? 10.392 -9.570 0.076 1.00 91.50 93 ASP A O 1
ATOM 704 N N . ILE A 1 94 ? 10.985 -7.527 0.768 1.00 91.12 94 ILE A N 1
ATOM 705 C CA . ILE A 1 94 ? 9.701 -7.247 1.433 1.00 91.12 94 ILE A CA 1
ATOM 706 C C . ILE A 1 94 ? 8.547 -7.213 0.422 1.00 91.12 94 ILE A C 1
ATOM 708 O O . ILE A 1 94 ? 7.459 -7.717 0.708 1.00 91.12 94 ILE A O 1
ATOM 712 N N . ILE A 1 95 ? 8.760 -6.607 -0.749 1.00 91.94 95 ILE A N 1
ATOM 713 C CA . ILE A 1 95 ? 7.735 -6.514 -1.797 1.00 91.94 95 ILE A CA 1
ATOM 714 C C . ILE A 1 95 ? 7.410 -7.888 -2.373 1.00 91.94 95 ILE A C 1
ATOM 716 O O . ILE A 1 95 ? 6.233 -8.207 -2.503 1.00 91.94 95 ILE A O 1
ATOM 720 N N . ASP A 1 96 ? 8.418 -8.703 -2.678 1.00 90.94 96 ASP A N 1
ATOM 721 C CA . ASP A 1 96 ? 8.225 -10.048 -3.221 1.00 90.94 96 ASP A CA 1
ATOM 722 C C . ASP A 1 96 ? 7.466 -10.930 -2.216 1.00 90.94 96 ASP A C 1
ATOM 724 O O . ASP A 1 96 ? 6.463 -11.545 -2.578 1.00 90.94 96 ASP A O 1
ATOM 728 N N . ARG A 1 97 ? 7.820 -10.872 -0.922 1.00 86.50 97 ARG A N 1
ATOM 729 C CA . ARG A 1 97 ? 7.046 -11.544 0.139 1.00 86.50 97 ARG A CA 1
ATOM 730 C C . ARG A 1 97 ? 5.601 -11.045 0.231 1.00 86.50 97 ARG A C 1
ATOM 732 O O . ARG A 1 97 ? 4.689 -11.834 0.467 1.00 86.50 97 ARG A O 1
ATOM 739 N N . SER A 1 98 ? 5.370 -9.746 0.034 1.00 84.88 98 SER A N 1
ATOM 740 C CA . SER A 1 98 ? 4.014 -9.188 0.005 1.00 84.88 98 SER A CA 1
ATOM 741 C C . SER A 1 98 ? 3.213 -9.628 -1.230 1.00 84.88 98 SER A C 1
ATOM 743 O O . SER A 1 98 ? 2.008 -9.865 -1.120 1.00 84.88 98 SER A O 1
ATOM 745 N N . LEU A 1 99 ? 3.853 -9.761 -2.396 1.00 86.44 99 LEU A N 1
ATOM 746 C CA . LEU A 1 99 ? 3.216 -10.248 -3.625 1.00 86.44 99 LEU A CA 1
ATOM 747 C C . LEU A 1 99 ? 2.685 -11.671 -3.449 1.00 86.44 99 LEU A C 1
ATOM 749 O O . LEU A 1 99 ? 1.529 -11.934 -3.791 1.00 86.44 99 LEU A O 1
ATOM 753 N N . ASP A 1 100 ? 3.501 -12.544 -2.859 1.00 83.06 100 ASP A N 1
ATOM 754 C CA . ASP A 1 100 ? 3.139 -13.939 -2.597 1.00 83.06 100 ASP A CA 1
ATOM 755 C C . ASP A 1 100 ? 1.989 -14.051 -1.591 1.00 83.06 100 ASP A C 1
ATOM 757 O O . ASP A 1 100 ? 1.129 -14.928 -1.695 1.00 83.06 100 ASP A O 1
ATOM 761 N N . PHE A 1 101 ? 1.959 -13.143 -0.619 1.00 74.19 101 PHE A N 1
ATOM 762 C CA . PHE A 1 101 ? 1.021 -13.211 0.487 1.00 74.19 101 PHE A CA 1
ATOM 763 C C . PHE A 1 101 ? -0.308 -12.492 0.220 1.00 74.19 101 PHE A C 1
ATOM 765 O O . PHE A 1 101 ? -1.353 -12.940 0.679 1.00 74.19 101 PHE A O 1
ATOM 772 N N . SER A 1 102 ? -0.318 -11.409 -0.556 1.00 73.94 102 SER A N 1
ATOM 773 C CA . SER A 1 102 ? -1.538 -10.649 -0.873 1.00 73.94 102 SER A CA 1
ATOM 774 C C . SER A 1 102 ? -1.841 -10.610 -2.383 1.00 73.94 102 SER A C 1
ATOM 776 O O . SER A 1 102 ? -2.166 -9.536 -2.907 1.00 73.94 102 SER A O 1
ATOM 778 N N . PRO A 1 103 ? -1.774 -11.739 -3.120 1.00 80.00 103 PRO A N 1
ATOM 779 C CA . PRO A 1 103 ? -1.723 -11.743 -4.582 1.00 80.00 103 PRO A CA 1
ATOM 780 C C . PRO A 1 103 ? -2.939 -11.077 -5.228 1.00 80.00 103 PRO A C 1
ATOM 782 O O . PRO A 1 103 ? -2.808 -10.439 -6.268 1.00 80.00 103 PRO A O 1
ATOM 785 N N . ASP A 1 104 ? -4.121 -11.167 -4.619 1.00 77.62 104 ASP A N 1
ATOM 786 C CA . ASP A 1 104 ? -5.335 -10.563 -5.173 1.00 77.62 104 ASP A CA 1
ATOM 787 C C . ASP A 1 104 ? -5.373 -9.042 -5.006 1.00 77.62 104 ASP A C 1
ATOM 789 O O . ASP A 1 104 ? -5.828 -8.341 -5.911 1.00 77.62 104 ASP A O 1
ATOM 793 N N . ALA A 1 105 ? -4.819 -8.513 -3.910 1.00 79.19 105 ALA A N 1
ATOM 794 C CA . ALA A 1 105 ? -4.658 -7.072 -3.714 1.00 79.19 105 ALA A CA 1
ATOM 795 C C . ALA A 1 105 ? -3.756 -6.480 -4.805 1.00 79.19 105 ALA A C 1
ATOM 797 O O . ALA A 1 105 ? -4.090 -5.478 -5.445 1.00 79.19 105 ALA A O 1
ATOM 798 N N . TRP A 1 106 ? -2.645 -7.170 -5.060 1.00 87.00 106 TRP A N 1
ATOM 799 C CA . TRP A 1 106 ? -1.665 -6.809 -6.073 1.00 87.00 106 TRP A CA 1
ATOM 800 C C . TRP A 1 106 ? -2.204 -6.977 -7.496 1.00 87.00 106 TRP A C 1
ATOM 802 O O . TRP A 1 106 ? -2.068 -6.062 -8.305 1.00 87.00 106 TRP A O 1
ATOM 812 N N . LYS A 1 107 ? -2.906 -8.075 -7.805 1.00 85.69 107 LYS A N 1
ATOM 813 C CA . LYS A 1 107 ? -3.595 -8.255 -9.098 1.00 85.69 107 LYS A CA 1
ATOM 814 C C . LYS A 1 107 ? -4.644 -7.175 -9.342 1.00 85.69 107 LYS A C 1
ATOM 816 O O . LYS A 1 107 ? -4.798 -6.728 -10.478 1.00 85.69 107 LYS A O 1
ATOM 821 N N . PHE A 1 108 ? -5.372 -6.763 -8.305 1.00 83.31 108 PHE A N 1
ATOM 822 C CA . PHE A 1 108 ? -6.358 -5.695 -8.425 1.00 83.31 108 PHE A CA 1
ATOM 823 C C . PHE A 1 108 ? -5.686 -4.345 -8.702 1.00 83.31 108 PHE A C 1
ATOM 825 O O . PHE A 1 108 ? -6.140 -3.622 -9.581 1.00 83.31 108 PHE A O 1
ATOM 832 N N . ALA A 1 109 ? -4.580 -4.029 -8.019 1.00 86.56 109 ALA A N 1
ATOM 833 C CA . ALA A 1 109 ? -3.792 -2.829 -8.310 1.00 86.56 109 ALA A CA 1
ATOM 834 C C . ALA A 1 109 ? -3.204 -2.847 -9.733 1.00 86.56 109 ALA A C 1
ATOM 836 O O . ALA A 1 109 ? -3.309 -1.845 -10.437 1.00 86.56 109 ALA A O 1
ATOM 837 N N . LEU A 1 110 ? -2.666 -3.992 -10.182 1.00 89.44 110 LEU A N 1
ATOM 838 C CA . LEU A 1 110 ? -2.164 -4.179 -11.548 1.00 89.44 110 LEU A CA 1
ATOM 839 C C . LEU A 1 110 ? -3.251 -3.899 -12.588 1.00 89.44 110 LEU A C 1
ATOM 841 O O . LEU A 1 110 ? -3.015 -3.150 -13.521 1.00 89.44 110 LEU A O 1
ATOM 845 N N . ARG A 1 111 ? -4.441 -4.489 -12.435 1.00 85.69 111 ARG A N 1
ATOM 846 C CA . ARG A 1 111 ? -5.559 -4.316 -13.383 1.00 85.69 111 ARG A CA 1
ATOM 847 C C . ARG A 1 111 ? -6.246 -2.952 -13.284 1.00 85.69 111 ARG A C 1
ATOM 849 O O . ARG A 1 111 ? -7.069 -2.632 -14.135 1.00 85.69 111 ARG A O 1
ATOM 856 N N . GLY A 1 112 ? -5.975 -2.213 -12.215 1.00 85.12 112 GLY A N 1
ATOM 857 C CA . GLY A 1 112 ? -6.540 -0.905 -11.935 1.00 85.12 112 GLY A CA 1
ATOM 858 C C . GLY A 1 112 ? -5.496 0.185 -12.119 1.00 85.12 112 GLY A C 1
ATOM 859 O O . GLY A 1 112 ? -4.885 0.314 -13.180 1.00 85.12 112 GLY A O 1
ATOM 860 N N . GLU A 1 113 ? -5.296 0.958 -11.059 1.00 84.81 113 GLU A N 1
ATOM 861 C CA . GLU A 1 113 ? -4.465 2.163 -11.022 1.00 84.81 113 GLU A CA 1
ATOM 862 C C . GLU A 1 113 ? -3.046 2.030 -11.609 1.00 84.81 113 GLU A C 1
ATOM 864 O O . GLU A 1 113 ? -2.593 2.964 -12.264 1.00 84.81 113 GLU A O 1
ATOM 869 N N . LEU A 1 114 ? -2.350 0.895 -11.450 1.00 88.06 114 LEU A N 1
ATOM 870 C CA . LEU A 1 114 ? -0.981 0.741 -11.966 1.00 88.06 114 LEU A CA 1
ATOM 871 C C . LEU A 1 114 ? -0.928 0.549 -13.488 1.00 88.06 114 LEU A C 1
ATOM 873 O O . LEU A 1 114 ? 0.066 0.918 -14.108 1.00 88.06 114 LEU A O 1
ATOM 877 N N . SER A 1 115 ? -1.987 0.010 -14.098 1.00 85.62 115 SER A N 1
ATOM 878 C CA . SER A 1 115 ? -2.084 -0.117 -15.561 1.00 85.62 115 SER A CA 1
ATOM 879 C C . SER A 1 115 ? -2.537 1.164 -16.262 1.00 85.62 115 SER A C 1
ATOM 881 O O . SER A 1 115 ? -2.456 1.256 -17.488 1.00 85.62 115 SER A O 1
ATOM 883 N N . MET A 1 116 ? -3.011 2.159 -15.510 1.00 84.44 116 MET A N 1
ATOM 884 C CA . MET A 1 116 ? -3.502 3.417 -16.063 1.00 84.44 116 MET A CA 1
ATOM 885 C C . MET A 1 116 ? -2.364 4.402 -16.330 1.00 84.44 116 MET A C 1
ATOM 887 O O . MET A 1 116 ? -1.322 4.370 -15.682 1.00 84.44 116 MET A O 1
ATOM 891 N N . SER A 1 117 ? -2.561 5.315 -17.285 1.00 78.19 117 SER A N 1
ATOM 892 C CA . SER A 1 117 ? -1.638 6.438 -17.490 1.00 78.19 117 SER A CA 1
ATOM 893 C C . SER A 1 117 ? -1.552 7.295 -16.216 1.00 78.19 117 SER A C 1
ATOM 895 O O . SER A 1 117 ? -2.604 7.614 -15.666 1.00 78.19 117 SER A O 1
ATOM 897 N N . PRO A 1 118 ? -0.350 7.719 -15.778 1.00 85.12 118 PRO A N 1
ATOM 898 C CA . PRO A 1 118 ? 0.943 7.582 -16.465 1.00 85.12 118 PRO A CA 1
ATOM 899 C C . PRO A 1 118 ? 1.727 6.292 -16.141 1.00 85.12 118 PRO A C 1
ATOM 901 O O . PRO A 1 118 ? 2.781 6.054 -16.732 1.00 85.12 118 PRO A O 1
ATOM 904 N N . TYR A 1 119 ? 1.245 5.446 -15.231 1.00 86.94 119 TYR A N 1
ATOM 905 C CA . TYR A 1 119 ? 1.985 4.300 -14.677 1.00 86.94 119 TYR A CA 1
ATOM 906 C C . TYR A 1 119 ? 1.988 3.048 -15.567 1.00 86.94 119 TYR A C 1
ATOM 908 O O . TYR A 1 119 ? 2.929 2.257 -15.521 1.00 86.94 119 TYR A O 1
ATOM 916 N N . GLY A 1 120 ? 0.999 2.918 -16.454 1.00 83.31 120 GLY A N 1
ATOM 917 C CA . GLY A 1 120 ? 0.883 1.855 -17.459 1.00 83.31 120 GLY A CA 1
ATOM 918 C C . GLY A 1 120 ? 1.933 1.898 -18.577 1.00 83.31 120 GLY A C 1
ATOM 919 O O . GLY A 1 120 ? 1.789 1.212 -19.586 1.00 83.31 120 GLY A O 1
ATOM 920 N N . THR A 1 121 ? 2.961 2.735 -18.437 1.00 84.88 121 THR A N 1
ATOM 921 C CA . THR A 1 121 ? 4.036 2.922 -19.415 1.00 84.88 121 THR A CA 1
ATOM 922 C C . THR A 1 121 ? 5.356 2.384 -18.879 1.00 84.88 121 THR A C 1
ATOM 924 O O . THR A 1 121 ? 5.520 2.183 -17.675 1.00 84.88 121 THR A O 1
ATOM 927 N N . TRP A 1 122 ? 6.305 2.131 -19.782 1.00 83.56 122 TRP A N 1
ATOM 928 C CA . TRP A 1 122 ? 7.612 1.616 -19.388 1.00 83.56 122 TRP A CA 1
ATOM 929 C C . TRP A 1 122 ? 8.372 2.642 -18.534 1.00 83.56 122 TRP A C 1
ATOM 931 O O . TRP A 1 122 ? 8.342 3.837 -18.856 1.00 83.56 122 TRP A O 1
ATOM 941 N N . PRO A 1 123 ? 9.044 2.212 -17.454 1.00 84.38 123 PRO A N 1
ATOM 942 C CA . PRO A 1 123 ? 9.873 3.111 -16.667 1.00 84.38 123 PRO A CA 1
ATOM 943 C C . PRO A 1 123 ? 11.099 3.579 -17.472 1.00 84.38 123 PRO A C 1
ATOM 945 O O . PRO A 1 123 ? 11.629 2.845 -18.306 1.00 84.38 123 PRO A O 1
ATOM 948 N N . ASP A 1 124 ? 11.557 4.806 -17.215 1.00 81.69 124 ASP A N 1
ATOM 949 C CA . ASP A 1 124 ? 12.782 5.347 -17.814 1.00 81.69 124 ASP A CA 1
ATOM 950 C C . ASP A 1 124 ? 13.980 4.998 -16.929 1.00 81.69 124 ASP A C 1
ATOM 952 O O . ASP A 1 124 ? 14.215 5.608 -15.881 1.00 81.69 124 ASP A O 1
ATOM 956 N N . GLU A 1 125 ? 14.752 4.008 -17.374 1.00 71.56 125 GLU A N 1
ATOM 957 C CA . GLU A 1 125 ? 15.874 3.426 -16.629 1.00 71.56 125 GLU A CA 1
ATOM 958 C C . GLU A 1 125 ? 16.912 4.476 -16.217 1.00 71.56 125 GLU A C 1
ATOM 960 O O . GLU A 1 125 ? 17.518 4.399 -15.145 1.00 71.56 125 GLU A O 1
ATOM 965 N N . LYS A 1 126 ? 17.092 5.506 -17.053 1.00 76.88 126 LYS A N 1
ATOM 966 C CA . LYS A 1 126 ? 18.102 6.547 -16.837 1.00 76.88 126 LYS A CA 1
ATOM 967 C C . LYS A 1 126 ? 17.777 7.415 -15.629 1.00 76.88 126 LYS A C 1
ATOM 969 O O . LYS A 1 126 ? 18.699 7.957 -15.019 1.00 76.88 126 LYS A O 1
ATOM 974 N N . LEU A 1 127 ? 16.498 7.548 -15.279 1.00 79.56 127 LEU A N 1
ATOM 975 C CA . LEU A 1 127 ? 16.044 8.406 -14.184 1.00 79.56 127 LEU A CA 1
ATOM 976 C C . LEU A 1 127 ? 16.228 7.758 -12.806 1.00 79.56 127 LEU A C 1
ATOM 978 O O . LEU A 1 127 ? 16.324 8.474 -11.810 1.00 79.56 127 LEU A O 1
ATOM 982 N N . PHE A 1 128 ? 16.361 6.431 -12.726 1.00 71.88 128 PHE A N 1
ATOM 983 C CA . PHE A 1 128 ? 16.659 5.749 -11.458 1.00 71.88 128 PHE A CA 1
ATOM 984 C C . PHE A 1 128 ? 18.082 5.985 -10.961 1.00 71.88 128 PHE A C 1
ATOM 986 O O . PHE A 1 128 ? 18.337 5.940 -9.759 1.00 71.88 128 PHE A O 1
ATOM 993 N N . LEU A 1 129 ? 19.004 6.238 -11.888 1.00 70.25 129 LEU A N 1
ATOM 994 C CA . LEU A 1 129 ? 20.426 6.431 -11.606 1.00 70.25 129 LEU A CA 1
ATOM 995 C C . LEU A 1 129 ? 20.795 7.907 -11.402 1.00 70.25 129 LEU A C 1
ATOM 997 O O . LEU A 1 129 ? 21.960 8.228 -11.175 1.00 70.25 129 LEU A O 1
ATOM 1001 N N . GLN A 1 130 ? 19.820 8.812 -11.502 1.00 75.25 130 GLN A N 1
ATOM 1002 C CA . GLN A 1 130 ? 20.019 10.253 -11.401 1.00 75.25 130 GLN A CA 1
ATOM 1003 C C . GLN A 1 130 ? 19.322 10.818 -10.166 1.00 75.25 130 GLN A C 1
ATOM 1005 O O . GLN A 1 130 ? 18.308 10.307 -9.693 1.00 75.25 130 GLN A O 1
ATOM 1010 N N . THR A 1 131 ? 19.849 11.931 -9.662 1.00 77.94 131 THR A N 1
ATOM 1011 C CA . THR A 1 131 ? 19.129 12.741 -8.681 1.00 77.94 131 THR A CA 1
ATOM 1012 C C . THR A 1 131 ? 17.989 13.459 -9.394 1.00 77.94 131 THR A C 1
ATOM 1014 O O . THR A 1 131 ? 18.224 14.383 -10.169 1.00 77.94 131 THR A O 1
ATOM 1017 N N . VAL A 1 132 ? 16.758 13.033 -9.129 1.00 82.12 132 VAL A N 1
ATOM 1018 C CA . VAL A 1 132 ? 15.536 13.607 -9.706 1.00 82.12 132 VAL A CA 1
ATOM 1019 C C . VAL A 1 132 ? 14.616 14.141 -8.606 1.00 82.12 132 VAL A C 1
ATOM 1021 O O . VAL A 1 132 ? 14.870 13.936 -7.416 1.00 82.12 132 VAL A O 1
ATOM 1024 N N . SER A 1 133 ? 13.566 14.875 -8.988 1.00 86.38 133 SER A N 1
ATOM 1025 C CA . SER A 1 133 ? 12.592 15.389 -8.020 1.00 86.38 133 SER A CA 1
ATOM 1026 C C . SER A 1 133 ? 11.800 14.254 -7.362 1.00 86.38 133 SER A C 1
ATOM 1028 O O . SER A 1 133 ? 11.755 13.125 -7.858 1.00 86.38 133 SER A O 1
ATOM 1030 N N . LYS A 1 134 ? 11.140 14.561 -6.241 1.00 85.00 134 LYS A N 1
ATOM 1031 C CA . LYS A 1 134 ? 10.315 13.601 -5.500 1.00 85.00 134 LYS A CA 1
ATOM 1032 C C . LYS A 1 134 ? 9.197 13.019 -6.373 1.00 85.00 134 LYS A C 1
ATOM 1034 O O . LYS A 1 134 ? 8.945 11.819 -6.341 1.00 85.00 134 LYS A O 1
ATOM 1039 N N . GLU A 1 135 ? 8.567 13.873 -7.168 1.00 86.75 135 GLU A N 1
ATOM 1040 C CA . GLU A 1 135 ? 7.451 13.547 -8.057 1.00 86.75 135 GLU A CA 1
ATOM 1041 C C . GLU A 1 135 ? 7.907 12.591 -9.162 1.00 86.75 135 GLU A C 1
ATOM 1043 O O . GLU A 1 135 ? 7.248 11.586 -9.423 1.00 86.75 135 GLU A O 1
ATOM 1048 N N . VAL A 1 136 ? 9.084 12.851 -9.743 1.00 86.94 136 VAL A N 1
ATOM 1049 C CA . VAL A 1 136 ? 9.688 11.965 -10.745 1.00 86.94 136 VAL A CA 1
ATOM 1050 C C . VAL A 1 136 ? 10.057 10.620 -10.117 1.00 86.94 136 VAL A C 1
ATOM 1052 O O . VAL A 1 136 ? 9.728 9.584 -10.689 1.00 86.94 136 VAL A O 1
ATOM 1055 N N . CYS A 1 137 ? 10.669 10.605 -8.925 1.00 84.81 137 CYS A N 1
ATOM 1056 C CA . CYS A 1 137 ? 10.955 9.362 -8.197 1.00 84.81 137 CYS A CA 1
ATOM 1057 C C . CYS A 1 137 ? 9.683 8.529 -7.979 1.00 84.81 137 CYS A C 1
ATOM 1059 O O . CYS A 1 137 ? 9.680 7.323 -8.222 1.00 84.81 137 CYS A O 1
ATOM 1061 N N . GLN A 1 138 ? 8.601 9.171 -7.534 1.00 87.69 138 GLN A N 1
ATOM 1062 C CA . GLN A 1 138 ? 7.316 8.522 -7.287 1.00 87.69 138 GLN A CA 1
ATOM 1063 C C . GLN A 1 138 ? 6.719 7.939 -8.572 1.00 87.69 138 GLN A C 1
ATOM 1065 O O . GLN A 1 138 ? 6.315 6.776 -8.583 1.00 87.69 138 GLN A O 1
ATOM 1070 N N . GLU A 1 139 ? 6.682 8.713 -9.656 1.00 89.12 139 GLU A N 1
ATOM 1071 C CA . GLU A 1 139 ? 6.158 8.250 -10.943 1.00 89.12 139 GLU A CA 1
ATOM 1072 C C . GLU A 1 139 ? 6.956 7.053 -11.478 1.00 89.12 139 GLU A C 1
ATOM 1074 O O . GLU A 1 139 ? 6.373 6.049 -11.894 1.00 89.12 139 GLU A O 1
ATOM 1079 N N . GLN A 1 140 ? 8.287 7.121 -11.419 1.00 88.81 140 GLN A N 1
ATOM 1080 C CA . GLN A 1 140 ? 9.154 6.037 -11.879 1.00 88.81 140 GLN A CA 1
ATOM 1081 C C . GLN A 1 140 ? 9.040 4.794 -10.986 1.00 88.81 140 GLN A C 1
ATOM 1083 O O . GLN A 1 140 ? 9.010 3.677 -11.501 1.00 88.81 140 GLN A O 1
ATOM 1088 N N . ALA A 1 141 ? 8.883 4.960 -9.668 1.00 89.38 141 ALA A N 1
ATOM 1089 C CA . ALA A 1 141 ? 8.611 3.845 -8.760 1.00 89.38 141 ALA A CA 1
ATOM 1090 C C . ALA A 1 141 ? 7.289 3.134 -9.101 1.00 89.38 141 ALA A C 1
ATOM 1092 O O . ALA A 1 141 ? 7.249 1.905 -9.126 1.00 89.38 141 ALA A O 1
ATOM 1093 N N . MET A 1 142 ? 6.225 3.882 -9.418 1.00 91.38 142 MET A N 1
ATOM 1094 C CA . MET A 1 142 ? 4.938 3.309 -9.840 1.00 91.38 142 MET A CA 1
ATOM 1095 C C . MET A 1 142 ? 5.051 2.547 -11.166 1.00 91.38 142 MET A C 1
ATOM 1097 O O . MET A 1 142 ? 4.578 1.414 -11.258 1.00 91.38 142 MET A O 1
ATOM 1101 N N . LYS A 1 143 ? 5.720 3.127 -12.173 1.00 91.94 143 LYS A N 1
ATOM 1102 C CA . LYS A 1 143 ? 5.976 2.455 -13.463 1.00 91.94 143 LYS A CA 1
ATOM 1103 C C . LYS A 1 143 ? 6.784 1.174 -13.281 1.00 91.94 143 LYS A C 1
ATOM 1105 O O . LYS A 1 143 ? 6.478 0.148 -13.886 1.00 91.94 143 LYS A O 1
ATOM 1110 N N . PHE A 1 144 ? 7.794 1.212 -12.414 1.00 91.00 144 PHE A N 1
ATOM 1111 C CA . PHE A 1 144 ? 8.593 0.031 -12.134 1.00 91.00 144 PHE A CA 1
ATOM 1112 C C . PHE A 1 144 ? 7.814 -1.045 -11.376 1.00 91.00 144 PHE A C 1
ATOM 1114 O O . PHE A 1 144 ? 7.915 -2.219 -11.721 1.00 91.00 144 PHE A O 1
ATOM 1121 N N . LEU A 1 145 ? 6.988 -0.665 -10.397 1.00 91.81 145 LEU A N 1
ATOM 1122 C CA . LEU A 1 145 ? 6.084 -1.609 -9.740 1.00 91.81 145 LEU A CA 1
ATOM 1123 C C . LEU A 1 145 ? 5.140 -2.256 -10.755 1.00 91.81 145 LEU A C 1
ATOM 1125 O O . LEU A 1 145 ? 5.004 -3.474 -10.750 1.00 91.81 145 LEU A O 1
ATOM 1129 N N . ASN A 1 146 ? 4.549 -1.485 -11.668 1.00 92.94 146 ASN A N 1
ATOM 1130 C CA . ASN A 1 146 ? 3.726 -2.042 -12.740 1.00 92.94 146 ASN A CA 1
ATOM 1131 C C . ASN A 1 146 ? 4.498 -3.101 -13.560 1.00 92.94 146 ASN A C 1
ATOM 1133 O O . ASN A 1 146 ? 4.020 -4.227 -13.703 1.00 92.94 146 ASN A O 1
ATOM 1137 N N . LEU A 1 147 ? 5.727 -2.798 -14.001 1.00 91.50 147 LEU A N 1
ATOM 1138 C CA . LEU A 1 147 ? 6.598 -3.762 -14.690 1.00 91.50 147 LEU A CA 1
ATOM 1139 C C . LEU A 1 147 ? 6.876 -5.015 -13.840 1.00 91.50 147 LEU A C 1
ATOM 1141 O O . LEU A 1 147 ? 6.746 -6.135 -14.336 1.00 91.50 147 LEU A O 1
ATOM 1145 N N . MET A 1 148 ? 7.208 -4.845 -12.556 1.00 91.56 148 MET A N 1
ATOM 1146 C CA . MET A 1 148 ? 7.425 -5.959 -11.628 1.00 91.56 148 MET A CA 1
ATOM 1147 C C . MET A 1 148 ? 6.197 -6.864 -11.521 1.00 91.56 148 MET A C 1
ATOM 1149 O O . MET A 1 148 ? 6.336 -8.084 -11.550 1.00 91.56 148 MET A O 1
ATOM 1153 N N . LEU A 1 149 ? 5.000 -6.286 -11.416 1.00 92.19 149 LEU A N 1
ATOM 1154 C CA . LEU A 1 149 ? 3.750 -7.035 -11.302 1.00 92.19 149 LEU A CA 1
ATOM 1155 C C . LEU A 1 149 ? 3.430 -7.778 -12.608 1.00 92.19 149 LEU A C 1
ATOM 1157 O O . LEU A 1 149 ? 3.023 -8.940 -12.559 1.00 92.19 149 LEU A O 1
ATOM 1161 N N . ILE A 1 150 ? 3.658 -7.153 -13.770 1.00 91.19 150 ILE A N 1
ATOM 1162 C CA . ILE A 1 150 ? 3.532 -7.816 -15.078 1.00 91.19 150 ILE A CA 1
ATOM 1163 C C . ILE A 1 150 ? 4.515 -8.990 -15.170 1.00 91.19 150 ILE A C 1
ATOM 1165 O O . ILE A 1 150 ? 4.120 -10.083 -15.569 1.00 91.19 150 ILE A O 1
ATOM 1169 N N . GLY A 1 151 ? 5.772 -8.799 -14.765 1.00 90.88 151 GLY A N 1
ATOM 1170 C CA . GLY A 1 151 ? 6.782 -9.858 -14.760 1.00 90.88 151 GLY A CA 1
ATOM 1171 C C . GLY A 1 151 ? 6.451 -10.998 -13.793 1.00 90.88 151 GLY A C 1
ATOM 1172 O O . GLY A 1 151 ? 6.578 -12.168 -14.155 1.00 90.88 151 GLY A O 1
ATOM 1173 N N . HIS A 1 152 ? 5.977 -10.676 -12.588 1.00 91.44 152 HIS A N 1
ATOM 1174 C CA . HIS A 1 152 ? 5.628 -11.657 -11.560 1.00 91.44 152 HIS A CA 1
ATOM 1175 C C . HIS A 1 152 ? 4.394 -12.489 -11.953 1.00 91.44 152 HIS A C 1
ATOM 1177 O O . HIS A 1 152 ? 4.443 -13.716 -11.886 1.00 91.44 152 HIS A O 1
ATOM 1183 N N . PHE A 1 153 ? 3.306 -11.855 -12.410 1.00 89.56 153 PHE A N 1
ATOM 1184 C CA . PHE A 1 153 ? 2.057 -12.560 -12.741 1.00 89.56 153 PHE A CA 1
ATOM 1185 C C . PHE A 1 153 ? 1.973 -13.056 -14.192 1.00 89.56 153 PHE A C 1
ATOM 1187 O O . PHE A 1 153 ? 1.251 -14.015 -14.462 1.00 89.56 153 PHE A O 1
ATOM 1194 N N . GLY A 1 154 ? 2.657 -12.398 -15.129 1.00 85.38 154 GLY A N 1
ATOM 1195 C CA . GLY A 1 154 ? 2.640 -12.725 -16.559 1.00 85.38 154 GLY A CA 1
ATOM 1196 C C . GLY A 1 154 ? 3.830 -13.566 -17.028 1.00 85.38 154 GLY A C 1
ATOM 1197 O O . GLY A 1 154 ? 3.697 -14.322 -17.990 1.00 85.38 154 GLY A O 1
ATOM 1198 N N . GLY A 1 155 ? 4.980 -13.483 -16.350 1.00 87.00 155 GLY A N 1
ATOM 1199 C CA . GLY A 1 155 ? 6.198 -14.210 -16.715 1.00 87.00 155 GLY A CA 1
ATOM 1200 C C . GLY A 1 155 ? 6.856 -13.723 -18.017 1.00 87.00 155 GLY A C 1
ATOM 1201 O O . GLY A 1 155 ? 6.673 -12.590 -18.459 1.00 87.00 155 GLY A O 1
ATOM 1202 N N . GLY A 1 156 ? 7.659 -14.594 -18.640 1.00 88.06 156 GLY A N 1
ATOM 1203 C CA . GLY A 1 156 ? 8.266 -14.345 -19.954 1.00 88.06 156 GLY A CA 1
ATOM 1204 C C . GLY A 1 156 ? 9.283 -13.195 -19.981 1.00 88.06 156 GLY A C 1
ATOM 1205 O O . GLY A 1 156 ? 10.055 -13.018 -19.041 1.00 88.06 156 GLY A O 1
ATOM 1206 N N . GLY A 1 157 ? 9.294 -12.427 -21.078 1.00 86.19 157 GLY A N 1
ATOM 1207 C CA . GLY A 1 157 ? 10.232 -11.313 -21.288 1.00 86.19 157 GLY A CA 1
ATOM 1208 C C . GLY A 1 157 ? 10.127 -10.223 -20.219 1.00 86.19 157 GLY A C 1
ATOM 1209 O O . GLY A 1 157 ? 11.143 -9.814 -19.674 1.00 86.19 157 GLY A O 1
ATOM 1210 N N . ALA A 1 158 ? 8.907 -9.873 -19.802 1.00 86.25 158 ALA A N 1
ATOM 1211 C CA . ALA A 1 158 ? 8.685 -8.871 -18.759 1.00 86.25 158 ALA A CA 1
ATOM 1212 C C . ALA A 1 158 ? 9.305 -9.260 -17.406 1.00 86.25 158 ALA A C 1
ATOM 1214 O O . ALA A 1 158 ? 9.700 -8.388 -16.636 1.00 86.25 158 ALA A O 1
ATOM 1215 N N . LYS A 1 159 ? 9.424 -10.564 -17.112 1.00 91.06 159 LYS A N 1
ATOM 1216 C CA . LYS A 1 159 ? 10.149 -11.036 -15.925 1.00 91.06 159 LYS A CA 1
ATOM 1217 C C . LYS A 1 159 ? 11.650 -10.774 -16.046 1.00 91.06 159 LYS A C 1
ATOM 1219 O O . LYS A 1 159 ? 12.253 -10.311 -15.087 1.00 91.06 159 LYS A O 1
ATOM 1224 N N . LEU A 1 160 ? 12.238 -11.042 -17.214 1.00 89.06 160 LEU A N 1
ATOM 1225 C CA . LEU A 1 160 ? 13.660 -10.776 -17.461 1.00 89.06 160 LEU A CA 1
ATOM 1226 C C . LEU A 1 160 ? 13.974 -9.284 -17.338 1.00 89.06 160 LEU A C 1
ATOM 1228 O O . LEU A 1 160 ? 14.980 -8.928 -16.722 1.00 89.06 160 LEU A O 1
ATOM 1232 N N . ASP A 1 161 ? 13.090 -8.438 -17.867 1.00 88.44 161 ASP A N 1
ATOM 1233 C CA . ASP A 1 161 ? 13.205 -6.987 -17.754 1.00 88.44 161 ASP A CA 1
ATOM 1234 C C . ASP A 1 161 ? 13.098 -6.562 -16.284 1.00 88.44 161 ASP A C 1
ATOM 1236 O O . ASP A 1 161 ? 14.033 -5.969 -15.749 1.00 88.44 161 ASP A O 1
ATOM 1240 N N . ALA A 1 162 ? 12.031 -6.956 -15.580 1.00 90.00 162 ALA A N 1
ATOM 1241 C CA . ALA A 1 162 ? 11.860 -6.656 -14.157 1.00 90.00 162 ALA A CA 1
ATOM 1242 C C . ALA A 1 162 ? 13.074 -7.091 -13.313 1.00 90.00 162 ALA A C 1
ATOM 1244 O O . ALA A 1 162 ? 13.560 -6.316 -12.487 1.00 90.00 162 ALA A O 1
ATOM 1245 N N . ASP A 1 163 ? 13.602 -8.296 -13.546 1.00 91.25 163 ASP A N 1
ATOM 1246 C CA . ASP A 1 163 ? 14.777 -8.819 -12.846 1.00 91.25 163 ASP A CA 1
ATOM 1247 C C . ASP A 1 163 ? 16.049 -8.018 -13.170 1.00 91.25 163 ASP A C 1
ATOM 1249 O O . ASP A 1 163 ? 16.900 -7.832 -12.296 1.00 91.25 163 ASP A O 1
ATOM 1253 N N . SER A 1 164 ? 16.194 -7.525 -14.405 1.00 88.88 164 SER A N 1
ATOM 1254 C CA . SER A 1 164 ? 17.314 -6.659 -14.786 1.00 88.88 164 SER A CA 1
ATOM 1255 C C . SER A 1 164 ? 17.274 -5.333 -14.040 1.00 88.88 164 SER A C 1
ATOM 1257 O O . SER A 1 164 ? 18.224 -4.994 -13.336 1.00 88.88 164 SER A O 1
ATOM 1259 N N . PHE A 1 165 ? 16.139 -4.644 -14.087 1.00 86.06 165 PHE A N 1
ATOM 1260 C CA . PHE A 1 165 ? 15.955 -3.378 -13.384 1.00 86.06 165 PHE A CA 1
ATOM 1261 C C . PHE A 1 165 ? 16.090 -3.522 -11.863 1.00 86.06 165 PHE A C 1
ATOM 1263 O O . PHE A 1 165 ? 16.685 -2.658 -11.214 1.00 86.06 165 PHE A O 1
ATOM 1270 N N . LYS A 1 166 ? 15.570 -4.614 -11.277 1.00 90.12 166 LYS A N 1
ATOM 1271 C CA . LYS A 1 166 ? 15.771 -4.919 -9.851 1.00 90.12 166 LYS A CA 1
ATOM 1272 C C . LYS A 1 166 ? 17.264 -4.947 -9.523 1.00 90.12 166 LYS A C 1
ATOM 1274 O O . LYS A 1 166 ? 17.678 -4.305 -8.559 1.00 90.12 166 LYS A O 1
ATOM 1279 N N . ARG A 1 167 ? 18.078 -5.653 -10.322 1.00 89.94 167 ARG A N 1
ATOM 1280 C CA . ARG A 1 167 ? 19.540 -5.715 -10.127 1.00 89.94 167 ARG A CA 1
ATOM 1281 C C . ARG A 1 167 ? 20.186 -4.336 -10.231 1.00 89.94 167 ARG A C 1
ATOM 1283 O O . ARG A 1 167 ? 21.000 -4.001 -9.373 1.00 89.94 167 ARG A O 1
ATOM 1290 N N . ASP A 1 168 ? 19.806 -3.535 -11.219 1.00 86.62 168 ASP A N 1
ATOM 1291 C CA . ASP A 1 168 ? 20.389 -2.205 -11.424 1.00 86.62 168 ASP A CA 1
ATOM 1292 C C . ASP A 1 168 ? 20.085 -1.261 -10.252 1.00 86.62 168 ASP A C 1
ATOM 1294 O O . ASP A 1 168 ? 20.992 -0.616 -9.722 1.00 86.62 168 ASP A O 1
ATOM 1298 N N . LEU A 1 169 ? 18.842 -1.254 -9.762 1.00 86.44 169 LEU A N 1
ATOM 1299 C CA . LEU A 1 169 ? 18.434 -0.471 -8.590 1.00 86.44 169 LEU A CA 1
ATOM 1300 C C . LEU A 1 169 ? 19.092 -0.942 -7.287 1.00 86.44 169 LEU A C 1
ATOM 1302 O O . LEU A 1 169 ? 19.428 -0.115 -6.432 1.00 86.44 169 LEU A O 1
ATOM 1306 N N . ILE A 1 170 ? 19.293 -2.255 -7.127 1.00 89.69 170 ILE A N 1
ATOM 1307 C CA . ILE A 1 170 ? 20.045 -2.819 -5.998 1.00 89.69 170 ILE A CA 1
ATOM 1308 C C . ILE A 1 170 ? 21.499 -2.340 -6.043 1.00 89.69 170 ILE A C 1
ATOM 1310 O O . ILE A 1 170 ? 22.001 -1.843 -5.035 1.00 89.69 170 ILE A O 1
ATOM 1314 N N . ASN A 1 171 ? 22.150 -2.437 -7.204 1.00 86.25 171 ASN A N 1
ATOM 1315 C CA . ASN A 1 171 ? 23.552 -2.056 -7.383 1.00 86.25 171 ASN A CA 1
ATOM 1316 C C . ASN A 1 171 ? 23.774 -0.550 -7.200 1.00 86.25 171 ASN A C 1
ATOM 1318 O O . ASN A 1 171 ? 24.763 -0.141 -6.593 1.00 86.25 171 ASN A O 1
ATOM 1322 N N . ALA A 1 172 ? 22.842 0.273 -7.681 1.00 82.38 172 ALA A N 1
ATOM 1323 C CA . ALA A 1 172 ? 22.868 1.719 -7.481 1.00 82.38 172 ALA A CA 1
ATOM 1324 C C . ALA A 1 172 ? 22.557 2.130 -6.030 1.00 82.38 172 ALA A C 1
ATOM 1326 O O . ALA A 1 172 ? 22.818 3.270 -5.648 1.00 82.38 172 ALA A O 1
ATOM 1327 N N . ASN A 1 173 ? 21.983 1.218 -5.233 1.00 75.81 173 ASN A N 1
ATOM 1328 C CA . ASN A 1 173 ? 21.488 1.451 -3.877 1.00 75.81 173 ASN A CA 1
ATOM 1329 C C . ASN A 1 173 ? 20.698 2.764 -3.762 1.00 75.81 173 ASN A C 1
ATOM 1331 O O . ASN A 1 173 ? 20.962 3.600 -2.893 1.00 75.81 173 ASN A O 1
ATOM 1335 N N . ALA A 1 174 ? 19.739 2.950 -4.671 1.00 74.62 174 ALA A N 1
ATOM 1336 C CA . ALA A 1 174 ? 18.962 4.176 -4.803 1.00 74.62 174 ALA A CA 1
ATOM 1337 C C . ALA A 1 174 ? 17.969 4.341 -3.631 1.00 74.62 174 ALA A C 1
ATOM 1339 O O . ALA A 1 174 ? 16.758 4.194 -3.780 1.00 74.62 174 ALA A O 1
ATOM 1340 N N . SER A 1 175 ? 18.483 4.644 -2.437 1.00 73.56 175 SER A N 1
ATOM 1341 C CA . SER A 1 175 ? 17.733 4.720 -1.172 1.00 73.56 175 SER A CA 1
ATOM 1342 C C . SER A 1 175 ? 16.583 5.731 -1.195 1.00 73.56 175 SER A C 1
ATOM 1344 O O . SER A 1 175 ? 15.605 5.582 -0.464 1.00 73.56 175 SER A O 1
ATOM 1346 N N . ASN A 1 176 ? 16.651 6.720 -2.088 1.00 76.19 176 ASN A N 1
ATOM 1347 C CA . ASN A 1 176 ? 15.569 7.671 -2.337 1.00 76.19 176 ASN A CA 1
ATOM 1348 C C . ASN A 1 176 ? 14.282 6.978 -2.818 1.00 76.19 176 ASN A C 1
ATOM 1350 O O . ASN A 1 176 ? 13.190 7.467 -2.540 1.00 76.19 176 ASN A O 1
ATOM 1354 N N . TYR A 1 177 ? 14.401 5.831 -3.494 1.00 84.88 177 TYR A N 1
ATOM 1355 C CA . TYR A 1 177 ? 13.272 5.069 -4.021 1.00 84.88 177 TYR A CA 1
ATOM 1356 C C . TYR A 1 177 ? 12.713 4.048 -3.026 1.00 84.88 177 TYR A C 1
ATOM 1358 O O . TYR A 1 177 ? 11.513 3.771 -3.060 1.00 84.88 177 TYR A O 1
ATOM 1366 N N . SER A 1 178 ? 13.533 3.509 -2.113 1.00 87.44 178 SER A N 1
ATOM 1367 C CA . SER A 1 178 ? 13.107 2.417 -1.220 1.00 87.44 178 SER A CA 1
ATOM 1368 C C . SER A 1 178 ? 11.904 2.807 -0.359 1.00 87.44 178 SER A C 1
ATOM 1370 O O . SER A 1 178 ? 10.968 2.023 -0.205 1.00 87.44 178 SER A O 1
ATOM 1372 N N . LYS A 1 179 ? 11.863 4.057 0.120 1.00 87.00 179 LYS A N 1
ATOM 1373 C CA . LYS A 1 179 ? 10.725 4.598 0.879 1.00 87.00 179 LYS A CA 1
ATOM 1374 C C . LYS A 1 179 ? 9.428 4.628 0.066 1.00 87.00 179 LYS A C 1
ATOM 1376 O O . LYS A 1 179 ? 8.378 4.280 0.604 1.00 87.00 179 LYS A O 1
ATOM 1381 N N . PHE A 1 180 ? 9.491 5.021 -1.209 1.00 89.12 180 PHE A N 1
ATOM 1382 C CA . PHE A 1 180 ? 8.315 5.042 -2.086 1.00 89.12 180 PHE A CA 1
ATOM 1383 C C . PHE A 1 180 ? 7.827 3.633 -2.375 1.00 89.12 180 PHE A C 1
ATOM 1385 O O . PHE A 1 180 ? 6.648 3.351 -2.176 1.00 89.12 180 PHE A O 1
ATOM 1392 N N . PHE A 1 181 ? 8.739 2.736 -2.751 1.00 91.56 181 PHE A N 1
ATOM 1393 C CA . PHE A 1 181 ? 8.426 1.335 -3.009 1.00 91.56 181 PHE A CA 1
ATOM 1394 C C . PHE A 1 181 ? 7.711 0.680 -1.827 1.00 91.56 181 PHE A C 1
ATOM 1396 O O . PHE A 1 181 ? 6.623 0.134 -1.998 1.00 91.56 181 PHE A O 1
ATOM 1403 N N . ILE A 1 182 ? 8.263 0.813 -0.619 1.00 92.06 182 ILE A N 1
ATOM 1404 C CA . ILE A 1 182 ? 7.654 0.261 0.594 1.00 92.06 182 ILE A CA 1
ATOM 1405 C C . ILE A 1 182 ? 6.289 0.880 0.886 1.00 92.06 182 ILE A C 1
ATOM 1407 O O . ILE A 1 182 ? 5.357 0.159 1.236 1.00 92.06 182 ILE A O 1
ATOM 1411 N N . ARG A 1 183 ? 6.139 2.200 0.750 1.00 91.81 183 ARG A N 1
ATOM 1412 C CA . ARG A 1 183 ? 4.868 2.868 1.055 1.00 91.81 183 ARG A CA 1
ATOM 1413 C C . ARG A 1 183 ? 3.767 2.481 0.070 1.00 91.81 183 ARG A C 1
ATOM 1415 O O . ARG A 1 183 ? 2.661 2.172 0.505 1.00 91.81 183 ARG A O 1
ATOM 1422 N N . ILE A 1 184 ? 4.071 2.449 -1.226 1.00 91.81 184 ILE A N 1
ATOM 1423 C CA . ILE A 1 184 ? 3.128 2.012 -2.265 1.00 91.81 184 ILE A CA 1
ATOM 1424 C C . ILE 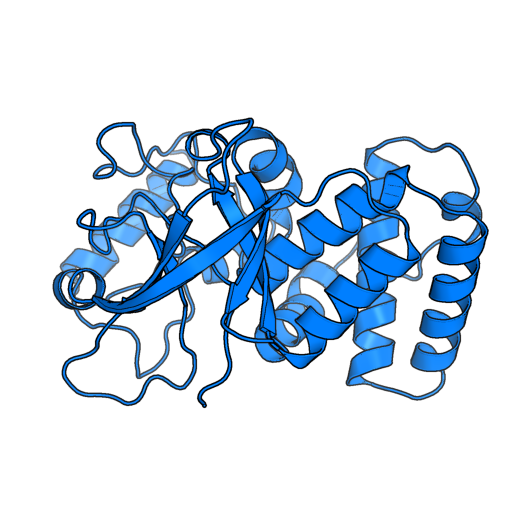A 1 184 ? 2.753 0.548 -2.041 1.00 91.81 184 ILE A C 1
ATOM 1426 O O . ILE A 1 184 ? 1.571 0.207 -2.023 1.00 91.81 184 ILE A O 1
ATOM 1430 N N . ALA A 1 185 ? 3.748 -0.303 -1.789 1.00 91.56 185 ALA A N 1
ATOM 1431 C CA . ALA A 1 185 ? 3.518 -1.703 -1.479 1.00 91.56 185 ALA A CA 1
ATOM 1432 C C . ALA A 1 185 ? 2.625 -1.870 -0.247 1.00 91.56 185 ALA A C 1
ATOM 1434 O O . ALA A 1 185 ? 1.709 -2.689 -0.263 1.00 91.56 185 ALA A O 1
ATOM 1435 N N . ALA A 1 186 ? 2.832 -1.065 0.796 1.00 90.00 186 ALA A N 1
ATOM 1436 C CA . ALA A 1 186 ? 2.021 -1.111 2.002 1.00 90.00 186 ALA A CA 1
ATOM 1437 C C . ALA A 1 186 ? 0.574 -0.698 1.723 1.00 90.00 186 ALA A C 1
ATOM 1439 O O . ALA A 1 186 ? -0.330 -1.399 2.167 1.00 90.00 186 ALA A O 1
ATOM 1440 N N . LEU A 1 187 ? 0.345 0.360 0.933 1.00 88.75 187 LEU A N 1
ATOM 1441 C CA . LEU A 1 187 ? -0.997 0.763 0.488 1.00 88.75 187 LEU A CA 1
ATOM 1442 C C . LEU A 1 187 ? -1.701 -0.371 -0.259 1.00 88.75 187 LEU A C 1
ATOM 1444 O O . LEU A 1 187 ? -2.813 -0.741 0.121 1.00 88.75 187 LEU A O 1
ATOM 1448 N N . ILE A 1 188 ? -1.033 -0.973 -1.248 1.00 87.06 188 ILE A N 1
ATOM 1449 C CA . ILE A 1 188 ? -1.598 -2.063 -2.055 1.00 87.06 188 ILE A CA 1
ATOM 1450 C C . ILE A 1 188 ? -1.886 -3.296 -1.192 1.00 87.06 188 ILE A C 1
ATOM 1452 O O . ILE A 1 188 ? -2.990 -3.834 -1.256 1.00 87.06 188 ILE A O 1
ATOM 1456 N N . SER A 1 189 ? -0.945 -3.705 -0.335 1.00 84.69 189 SER A N 1
ATOM 1457 C CA . SER A 1 189 ? -1.111 -4.843 0.591 1.00 84.69 189 SER A CA 1
ATOM 1458 C C . SER A 1 189 ? -2.309 -4.619 1.517 1.00 84.69 189 SER A C 1
ATOM 1460 O O . SER A 1 189 ? -3.142 -5.503 1.731 1.00 84.69 189 SER A O 1
ATOM 1462 N N . CYS A 1 190 ? -2.444 -3.384 2.004 1.00 79.38 190 CYS A N 1
ATOM 1463 C CA . CYS A 1 190 ? -3.571 -2.897 2.789 1.00 79.38 190 CYS A CA 1
ATOM 1464 C C . CYS A 1 190 ? -4.814 -2.566 1.968 1.00 79.38 190 CYS A C 1
ATOM 1466 O O . CYS A 1 190 ? -5.765 -2.021 2.533 1.00 79.38 190 CYS A O 1
ATOM 1468 N N . GLY A 1 191 ? -4.830 -2.894 0.672 1.00 77.19 191 GLY A N 1
ATOM 1469 C CA . GLY A 1 191 ? -5.889 -2.630 -0.300 1.00 77.19 191 GLY A CA 1
ATOM 1470 C C . GLY A 1 191 ? -6.468 -1.221 -0.245 1.00 77.19 191 GLY A C 1
ATOM 1471 O O . GLY A 1 191 ? -7.668 -1.049 -0.451 1.00 77.19 191 GLY A O 1
ATOM 1472 N N . ILE A 1 192 ? -5.621 -0.242 0.054 1.00 81.56 192 ILE A N 1
ATOM 1473 C CA . ILE A 1 192 ? -5.889 1.180 -0.120 1.00 81.56 192 ILE A CA 1
ATOM 1474 C C . ILE A 1 192 ? -5.438 1.560 -1.534 1.00 81.56 192 ILE A C 1
ATOM 1476 O O . ILE A 1 192 ? -4.437 1.041 -2.028 1.00 81.56 192 ILE A O 1
ATOM 1480 N N . GLY A 1 193 ? -6.193 2.437 -2.197 1.00 84.19 193 GLY A N 1
ATOM 1481 C CA . GLY A 1 193 ? -5.823 2.959 -3.513 1.00 84.19 193 GLY A CA 1
ATOM 1482 C C . GLY A 1 193 ? -4.509 3.736 -3.472 1.00 84.19 193 GLY A C 1
ATOM 1483 O O . GLY A 1 193 ? -4.219 4.425 -2.488 1.00 84.19 193 GLY A O 1
ATOM 1484 N N . ILE A 1 194 ? -3.711 3.640 -4.536 1.00 88.12 194 ILE A N 1
ATOM 1485 C CA . ILE A 1 194 ? -2.431 4.361 -4.610 1.00 88.12 194 ILE A CA 1
ATOM 1486 C C . ILE A 1 194 ? -2.606 5.888 -4.639 1.00 88.12 194 ILE A C 1
ATOM 1488 O O . ILE A 1 194 ? -1.667 6.597 -4.281 1.00 88.12 194 ILE A O 1
ATOM 1492 N N . SER A 1 195 ? -3.798 6.398 -4.986 1.00 87.06 195 SER A N 1
ATOM 1493 C CA . SER A 1 195 ? -4.119 7.834 -4.929 1.00 87.06 195 SER A CA 1
ATOM 1494 C C . SER A 1 195 ? -3.968 8.414 -3.517 1.00 87.06 195 SER A C 1
ATOM 1496 O O . SER A 1 195 ? -3.687 9.596 -3.333 1.00 87.06 195 SER A O 1
ATOM 1498 N N . ALA A 1 196 ? -4.066 7.566 -2.487 1.00 88.38 196 ALA A N 1
ATOM 1499 C CA . ALA A 1 196 ? -3.848 7.964 -1.104 1.00 88.38 196 ALA A CA 1
ATOM 1500 C C . ALA A 1 196 ? -2.363 8.184 -0.761 1.00 88.38 196 ALA A C 1
ATOM 1502 O O . ALA A 1 196 ? -2.068 8.490 0.393 1.00 88.38 196 ALA A O 1
ATOM 1503 N N . LEU A 1 197 ? -1.417 8.025 -1.698 1.00 89.62 197 LEU A N 1
ATOM 1504 C CA . LEU A 1 197 ? 0.019 8.066 -1.410 1.00 89.62 197 LEU A CA 1
ATOM 1505 C C . LEU A 1 197 ? 0.448 9.363 -0.719 1.00 89.62 197 LEU A C 1
ATOM 1507 O O . LEU A 1 197 ? 0.951 9.289 0.404 1.00 89.62 197 LEU A O 1
ATOM 1511 N N . SER A 1 198 ? 0.200 10.526 -1.327 1.00 88.69 198 SER A N 1
ATOM 1512 C CA . SER A 1 198 ? 0.595 11.825 -0.759 1.00 88.69 198 SER A CA 1
ATOM 1513 C C . SER A 1 198 ? -0.096 12.110 0.574 1.00 88.69 198 SER A C 1
ATOM 1515 O O . SER A 1 198 ? 0.528 12.611 1.506 1.00 88.69 198 SER A O 1
ATOM 1517 N N . TRP A 1 199 ? -1.372 11.737 0.700 1.00 88.25 199 TRP A N 1
ATOM 1518 C CA . TRP A 1 199 ? -2.110 11.853 1.958 1.00 88.25 199 TRP A CA 1
ATOM 1519 C C . TRP A 1 199 ? -1.507 10.951 3.051 1.00 88.25 199 TRP A C 1
ATOM 1521 O O . TRP A 1 199 ? -1.287 11.391 4.180 1.00 88.25 199 TRP A O 1
ATOM 1531 N N . SER A 1 200 ? -1.150 9.711 2.704 1.00 88.56 200 SER A N 1
ATOM 1532 C CA . SER A 1 200 ? -0.651 8.708 3.649 1.00 88.56 200 SER A CA 1
ATOM 1533 C C . SER A 1 200 ? 0.676 9.093 4.294 1.00 88.56 200 SER A C 1
ATOM 1535 O O . SER A 1 200 ? 0.965 8.624 5.392 1.00 88.56 200 SER A O 1
ATOM 1537 N N . GLU A 1 201 ? 1.494 9.923 3.640 1.00 88.94 201 GLU A N 1
ATOM 1538 C CA . GLU A 1 201 ? 2.799 10.351 4.158 1.00 88.94 201 GLU A CA 1
ATOM 1539 C C . GLU A 1 201 ? 2.696 11.089 5.493 1.00 88.94 201 GLU A C 1
ATOM 1541 O O . GLU A 1 201 ? 3.603 10.976 6.315 1.00 88.94 201 GLU A O 1
ATOM 1546 N N . ASN A 1 202 ? 1.585 11.792 5.717 1.00 86.19 202 ASN A N 1
ATOM 1547 C CA . ASN A 1 202 ? 1.369 12.601 6.915 1.00 86.19 202 ASN A CA 1
ATOM 1548 C C . ASN A 1 202 ? 0.583 11.866 8.007 1.00 86.19 202 ASN A C 1
ATOM 1550 O O . ASN A 1 202 ? 0.509 12.342 9.136 1.00 86.19 202 ASN A O 1
ATOM 1554 N N . VAL A 1 203 ? -0.037 10.734 7.667 1.00 81.62 203 VAL A N 1
ATOM 1555 C CA . VAL A 1 203 ? -1.045 10.089 8.519 1.00 81.62 203 VAL A CA 1
ATOM 1556 C C . VAL A 1 203 ? -0.653 8.664 8.902 1.00 81.62 203 VAL A C 1
ATOM 1558 O O . VAL A 1 203 ? -0.982 8.206 9.999 1.00 81.62 203 VAL A O 1
ATOM 1561 N N . TRP A 1 204 ? 0.055 7.951 8.024 1.00 86.12 204 TRP A N 1
ATOM 1562 C CA . TRP A 1 204 ? 0.402 6.547 8.217 1.00 86.12 204 TRP A CA 1
ATOM 1563 C C . TRP A 1 204 ? 1.896 6.267 8.086 1.00 86.12 204 TRP A C 1
ATOM 1565 O O . TRP A 1 204 ? 2.617 6.826 7.250 1.00 86.12 204 TRP A O 1
ATOM 1575 N N . THR A 1 205 ? 2.325 5.273 8.854 1.00 86.94 205 THR A N 1
ATOM 1576 C CA . THR A 1 205 ? 3.672 4.715 8.836 1.00 86.94 205 THR A CA 1
ATOM 1577 C C . THR A 1 205 ? 3.623 3.273 8.3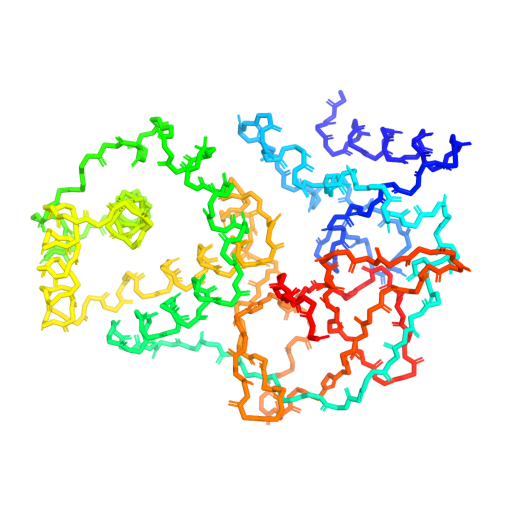15 1.00 86.94 205 THR A C 1
ATOM 1579 O O . THR A 1 205 ? 2.901 2.452 8.889 1.00 86.94 205 THR A O 1
ATOM 1582 N N . PRO A 1 206 ? 4.374 2.936 7.246 1.00 89.38 206 PRO A N 1
ATOM 1583 C CA . PRO A 1 206 ? 4.596 1.554 6.833 1.00 89.38 206 PRO A CA 1
ATOM 1584 C C . PRO A 1 206 ? 5.316 0.757 7.920 1.00 89.38 206 PRO A C 1
ATOM 1586 O O . PRO A 1 206 ? 6.308 1.218 8.497 1.00 89.38 206 PRO A O 1
ATOM 1589 N N . VAL A 1 207 ? 4.824 -0.448 8.187 1.00 87.12 207 VAL A N 1
ATOM 1590 C CA . VAL A 1 207 ? 5.359 -1.335 9.224 1.00 87.12 207 VAL A CA 1
ATOM 1591 C C . VAL A 1 207 ? 5.485 -2.766 8.717 1.00 87.12 207 VAL A C 1
ATOM 1593 O O . VAL A 1 207 ? 4.744 -3.180 7.825 1.00 87.12 207 VAL A O 1
ATOM 1596 N N . LEU A 1 208 ? 6.391 -3.527 9.326 1.00 87.12 208 LEU A N 1
ATOM 1597 C CA . LEU A 1 208 ? 6.393 -4.984 9.240 1.00 87.12 208 LEU A CA 1
ATOM 1598 C C . LEU A 1 208 ? 5.753 -5.568 10.493 1.00 87.12 208 LEU A C 1
ATOM 1600 O O . LEU A 1 208 ? 6.081 -5.172 11.614 1.00 87.12 208 LEU A O 1
ATOM 1604 N N . VAL A 1 209 ? 4.829 -6.496 10.275 1.00 81.56 209 VAL A N 1
ATOM 1605 C CA . VAL A 1 209 ? 4.060 -7.190 11.304 1.00 81.56 209 VAL A CA 1
ATOM 1606 C C . VAL A 1 209 ? 4.513 -8.640 11.345 1.00 81.56 209 VAL A C 1
ATOM 1608 O O . VAL A 1 209 ? 4.303 -9.375 10.382 1.00 81.56 209 VAL A O 1
ATOM 1611 N N . SER A 1 210 ? 5.110 -9.056 12.455 1.00 80.62 210 SER A N 1
ATOM 1612 C CA . SER A 1 210 ? 5.577 -10.426 12.656 1.00 80.62 210 SER A CA 1
ATOM 1613 C C . SER A 1 210 ? 4.474 -11.287 13.277 1.00 80.62 210 SER A C 1
ATOM 1615 O O . SER A 1 210 ? 4.009 -11.007 14.389 1.00 80.62 210 SER A O 1
ATOM 1617 N N . ILE A 1 211 ? 4.065 -12.338 12.564 1.00 75.00 211 ILE A N 1
ATOM 1618 C CA . ILE A 1 211 ? 3.084 -13.345 12.986 1.00 75.00 211 ILE A CA 1
ATOM 1619 C C . ILE A 1 211 ? 3.766 -14.716 12.933 1.00 75.00 211 ILE A C 1
ATOM 1621 O O . ILE A 1 211 ? 3.832 -15.353 11.882 1.00 75.00 211 ILE A O 1
ATOM 1625 N N . GLY A 1 212 ? 4.298 -15.171 14.069 1.00 74.38 212 GLY A N 1
ATOM 1626 C CA . GLY A 1 212 ? 5.187 -16.336 14.083 1.00 74.38 212 GLY A CA 1
ATOM 1627 C C . GLY A 1 212 ? 6.429 -16.065 13.227 1.00 74.38 212 GLY A C 1
ATOM 1628 O O . GLY A 1 212 ? 7.079 -15.042 13.412 1.00 74.38 212 GLY A O 1
ATOM 1629 N N . GLU A 1 213 ? 6.706 -16.948 12.267 1.00 75.12 213 GLU A N 1
ATOM 1630 C CA . GLU A 1 213 ? 7.816 -16.814 11.306 1.00 75.12 213 GLU A CA 1
ATOM 1631 C C . GLU A 1 213 ? 7.470 -15.938 10.084 1.00 75.12 213 GLU A C 1
ATOM 1633 O O . GLU A 1 213 ? 8.310 -15.711 9.214 1.00 75.12 213 GLU A O 1
ATOM 1638 N N . LEU A 1 214 ? 6.226 -15.458 9.976 1.00 74.62 214 LEU A N 1
ATOM 1639 C CA . LEU A 1 214 ? 5.774 -14.639 8.850 1.00 74.62 214 LEU A CA 1
ATOM 1640 C C . LEU A 1 214 ? 5.964 -13.153 9.155 1.00 74.62 214 LEU A C 1
ATOM 1642 O O . LEU A 1 214 ? 5.612 -12.692 10.238 1.00 74.62 214 LEU A O 1
ATOM 1646 N N . GLU A 1 215 ? 6.434 -12.383 8.174 1.00 79.62 215 GLU A N 1
ATOM 1647 C CA . GLU A 1 215 ? 6.429 -10.919 8.231 1.00 79.62 215 GLU A CA 1
ATOM 1648 C C . GLU A 1 215 ? 5.517 -10.355 7.148 1.00 79.62 215 GLU A C 1
ATOM 1650 O O . GLU A 1 215 ? 5.686 -10.650 5.966 1.00 79.62 215 GLU A O 1
ATOM 1655 N N . LEU A 1 216 ? 4.571 -9.514 7.557 1.00 81.94 216 LEU A N 1
ATOM 1656 C CA . LEU A 1 216 ? 3.593 -8.900 6.669 1.00 81.94 216 LEU A CA 1
ATOM 1657 C C . LEU A 1 216 ? 3.803 -7.400 6.579 1.00 81.94 216 LEU A C 1
ATOM 1659 O O . LEU A 1 216 ? 4.031 -6.731 7.588 1.00 81.94 216 LEU A O 1
ATOM 1663 N N . LEU A 1 217 ? 3.643 -6.860 5.377 1.00 86.12 217 LEU A N 1
ATOM 1664 C CA . LEU A 1 217 ? 3.639 -5.423 5.166 1.00 86.12 217 LEU A CA 1
ATOM 1665 C C . LEU A 1 217 ? 2.279 -4.831 5.564 1.00 86.12 217 LEU A C 1
ATOM 1667 O O . LEU A 1 217 ? 1.224 -5.306 5.135 1.00 86.12 217 LEU A O 1
ATOM 1671 N N . GLY A 1 218 ? 2.301 -3.790 6.394 1.00 84.38 218 GLY A N 1
ATOM 1672 C CA . GLY A 1 218 ? 1.101 -3.143 6.917 1.00 84.38 218 GLY A CA 1
ATOM 1673 C C . GLY A 1 218 ? 1.237 -1.631 7.061 1.00 84.38 218 GLY A C 1
ATOM 1674 O O . GLY A 1 218 ? 2.280 -1.041 6.767 1.00 84.38 218 GLY A O 1
ATOM 1675 N N . LEU A 1 219 ? 0.158 -1.005 7.533 1.00 84.31 219 LEU A N 1
ATOM 1676 C CA . LEU A 1 219 ? 0.071 0.434 7.783 1.00 84.31 219 LEU A CA 1
ATOM 1677 C C . LEU A 1 219 ? -0.519 0.686 9.168 1.00 84.31 219 LEU A C 1
ATOM 1679 O O . LEU A 1 219 ? -1.571 0.146 9.520 1.00 84.31 219 LEU A O 1
ATOM 1683 N N . VAL A 1 220 ? 0.141 1.551 9.933 1.00 79.69 220 VAL A N 1
ATOM 1684 C CA . VAL A 1 220 ? -0.319 2.002 11.252 1.00 79.69 220 VAL A CA 1
ATOM 1685 C C . VAL A 1 220 ? -0.428 3.521 11.253 1.00 79.69 220 VAL A C 1
ATOM 1687 O O . VAL A 1 220 ? 0.358 4.203 10.599 1.00 79.69 220 VAL A O 1
ATOM 1690 N N . SER A 1 221 ? -1.406 4.058 11.988 1.00 77.94 221 SER A N 1
ATOM 1691 C CA . SER A 1 221 ? -1.500 5.500 12.237 1.00 77.94 221 SER A CA 1
ATOM 1692 C C . SER A 1 221 ? -0.208 6.013 12.864 1.00 77.94 221 SER A C 1
ATOM 1694 O O . SER A 1 221 ? 0.236 5.482 13.882 1.00 77.94 221 SER A O 1
ATOM 1696 N N . SER A 1 222 ? 0.386 7.057 12.289 1.00 78.31 222 SER A N 1
ATOM 1697 C CA . SER A 1 222 ? 1.641 7.617 12.797 1.00 78.31 222 SER A CA 1
ATOM 1698 C C . SER A 1 222 ? 1.509 8.119 14.240 1.00 78.31 222 SER A C 1
ATOM 1700 O O . SER A 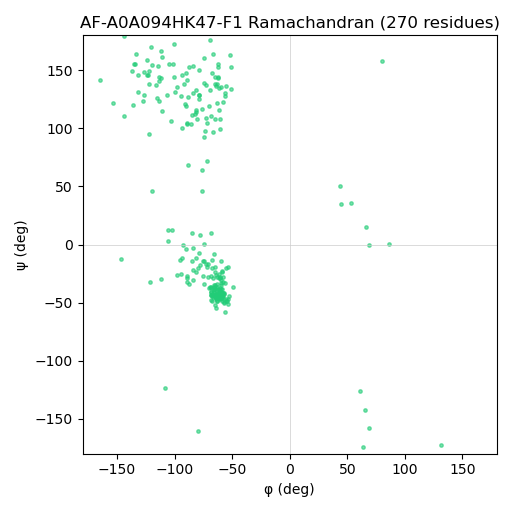1 222 ? 2.474 8.038 14.991 1.00 78.31 222 SER A O 1
ATOM 1702 N N . ALA A 1 223 ? 0.310 8.537 14.662 1.00 73.31 223 ALA A N 1
ATOM 1703 C CA . ALA A 1 223 ? 0.019 8.940 16.041 1.00 73.31 223 ALA A CA 1
ATOM 1704 C C . ALA A 1 223 ? 0.082 7.783 17.061 1.00 73.31 223 ALA A C 1
ATOM 1706 O O . ALA A 1 223 ? 0.221 8.019 18.258 1.00 73.31 223 ALA A O 1
ATOM 1707 N N . GLU A 1 224 ? -0.033 6.532 16.608 1.00 70.62 224 GLU A N 1
ATOM 1708 C CA . GLU A 1 224 ? -0.014 5.345 17.473 1.00 70.62 224 GLU A CA 1
ATOM 1709 C C . GLU A 1 224 ? 1.384 4.737 17.624 1.00 70.62 224 GLU A C 1
ATOM 1711 O O . GLU A 1 224 ? 1.582 3.883 18.492 1.00 70.62 224 GLU A O 1
ATOM 1716 N N . MET A 1 225 ? 2.344 5.172 16.806 1.00 71.69 225 MET A N 1
ATOM 1717 C CA . MET A 1 225 ? 3.726 4.712 16.879 1.00 71.69 225 MET A CA 1
ATOM 1718 C C . MET A 1 225 ? 4.452 5.463 17.995 1.00 71.69 225 MET A C 1
ATOM 1720 O O . MET A 1 225 ? 4.754 6.648 17.865 1.00 71.69 225 MET A O 1
ATOM 1724 N N . VAL A 1 226 ? 4.748 4.771 19.097 1.00 64.94 226 VAL A N 1
ATOM 1725 C CA . VAL A 1 226 ? 5.587 5.318 20.172 1.00 64.94 226 VAL A CA 1
ATOM 1726 C C . VAL A 1 226 ? 7.049 5.083 19.793 1.00 64.94 226 VAL A C 1
ATOM 1728 O O . VAL A 1 226 ? 7.413 3.972 19.397 1.00 64.94 226 VAL A O 1
ATOM 1731 N N . SER A 1 227 ? 7.891 6.119 19.865 1.00 56.28 227 SER A N 1
ATOM 1732 C CA . SER A 1 227 ? 9.322 5.961 19.592 1.00 56.28 227 SER A CA 1
ATOM 1733 C C . SER A 1 227 ? 10.021 5.262 20.763 1.00 56.28 227 SER A C 1
ATOM 1735 O O . SER A 1 227 ? 9.741 5.543 21.925 1.00 56.28 227 SER A O 1
ATOM 1737 N N . GLY A 1 228 ? 10.939 4.343 20.455 1.00 50.06 228 GLY A N 1
ATOM 1738 C CA . GLY A 1 228 ? 11.809 3.712 21.454 1.00 50.06 228 GLY A CA 1
ATOM 1739 C C . GLY A 1 228 ? 11.254 2.478 22.179 1.00 50.06 228 GLY A C 1
ATOM 1740 O O . GLY A 1 228 ? 11.981 1.911 22.988 1.00 50.06 228 GLY A O 1
ATOM 1741 N N . GLU A 1 229 ? 10.035 2.017 21.875 1.00 50.41 229 GLU A N 1
ATOM 1742 C CA . GLU A 1 229 ? 9.472 0.767 22.415 1.00 50.41 229 GLU A CA 1
ATOM 1743 C C . GLU A 1 229 ? 9.085 -0.217 21.296 1.00 50.41 229 GLU A C 1
ATOM 1745 O O . GLU A 1 229 ? 8.671 0.187 20.206 1.00 50.41 229 GLU A O 1
ATOM 1750 N N . GLU A 1 230 ? 9.176 -1.527 21.569 1.00 54.22 230 GLU A N 1
ATOM 1751 C CA . GLU A 1 230 ? 8.491 -2.535 20.751 1.00 54.22 230 GLU A CA 1
ATOM 1752 C C . GLU A 1 230 ? 6.987 -2.266 20.826 1.00 54.22 230 GLU A C 1
ATOM 1754 O O . GLU A 1 230 ? 6.345 -2.496 21.855 1.00 54.22 230 GLU A O 1
ATOM 1759 N N . ASN A 1 231 ? 6.409 -1.770 19.732 1.00 62.44 231 ASN A N 1
ATOM 1760 C CA . ASN A 1 231 ? 4.984 -1.501 19.694 1.00 62.44 231 ASN A CA 1
ATOM 1761 C C . ASN A 1 231 ? 4.235 -2.841 19.656 1.00 62.44 231 ASN A C 1
ATOM 1763 O O . ASN A 1 231 ? 4.199 -3.546 18.646 1.00 62.44 231 ASN A O 1
ATOM 1767 N N . VAL A 1 232 ? 3.663 -3.208 20.801 1.00 63.22 232 VAL A N 1
ATOM 1768 C CA . VAL A 1 232 ? 2.899 -4.439 20.967 1.00 63.22 232 VAL A CA 1
ATOM 1769 C C . VAL A 1 232 ? 1.474 -4.231 20.478 1.00 63.22 232 VAL A C 1
ATOM 1771 O O . VAL A 1 232 ? 0.675 -3.542 21.119 1.00 63.22 232 VAL A O 1
ATOM 1774 N N . PHE A 1 233 ? 1.135 -4.905 19.384 1.00 69.19 233 PHE A N 1
ATOM 1775 C CA . PHE A 1 233 ? -0.229 -4.957 18.877 1.00 69.19 233 PHE A CA 1
ATOM 1776 C C . PHE A 1 233 ? -0.808 -6.358 19.029 1.00 69.19 233 PHE A C 1
ATOM 1778 O O . PHE A 1 233 ? -0.120 -7.333 19.322 1.00 69.19 233 PHE A O 1
ATOM 1785 N N . HIS A 1 234 ? -2.112 -6.433 18.855 1.00 62.84 234 HIS A N 1
ATOM 1786 C CA . HIS A 1 234 ? -2.898 -7.639 18.808 1.00 62.84 234 HIS A CA 1
ATOM 1787 C C . HIS A 1 234 ? -3.516 -7.747 17.427 1.00 62.84 234 HIS A C 1
ATOM 1789 O O . HIS A 1 234 ? -3.998 -6.755 16.873 1.00 62.84 234 HIS A O 1
ATOM 1795 N N . LEU A 1 235 ? -3.483 -8.955 16.886 1.00 66.50 235 LEU A N 1
ATOM 1796 C CA . LEU A 1 235 ? -4.076 -9.271 15.604 1.00 66.50 235 LEU A CA 1
ATOM 1797 C C . LEU A 1 235 ? -5.539 -9.661 15.814 1.00 66.50 235 LEU A C 1
ATOM 1799 O O . LEU A 1 235 ? -5.828 -10.555 16.608 1.00 66.50 235 LEU A O 1
ATOM 1803 N N . ALA A 1 236 ? -6.457 -9.020 15.100 1.00 60.19 236 ALA A N 1
ATOM 1804 C CA . ALA A 1 236 ? -7.871 -9.369 15.141 1.00 60.19 236 ALA A CA 1
ATOM 1805 C C . ALA A 1 236 ? -8.462 -9.498 13.732 1.00 60.19 236 ALA A C 1
ATOM 1807 O O . ALA A 1 236 ? -8.063 -8.766 12.825 1.00 60.19 236 ALA A O 1
ATOM 1808 N N . THR A 1 237 ? -9.420 -10.414 13.563 1.00 63.41 237 THR A N 1
ATOM 1809 C CA . THR A 1 237 ? -10.297 -10.479 12.376 1.00 63.41 237 THR A CA 1
ATOM 1810 C C . THR A 1 237 ? -11.724 -10.131 12.787 1.00 63.41 237 THR A C 1
ATOM 1812 O O . THR A 1 237 ? -12.130 -10.561 13.870 1.00 63.41 237 THR A O 1
ATOM 1815 N N . PRO A 1 238 ? -12.507 -9.423 11.958 1.00 59.53 238 PRO A N 1
ATOM 1816 C CA . PRO A 1 238 ? -13.960 -9.371 12.116 1.00 59.53 238 PRO A CA 1
ATOM 1817 C C . PRO A 1 238 ? -14.548 -10.792 12.128 1.00 59.53 238 PRO A C 1
ATOM 1819 O O . PRO A 1 238 ? -14.119 -11.627 11.325 1.00 59.53 238 PRO A O 1
ATOM 1822 N N . LEU A 1 239 ? -15.490 -11.075 13.032 1.00 53.91 239 LEU A N 1
ATOM 1823 C CA . LEU A 1 239 ? -16.281 -12.309 13.019 1.00 53.91 239 LEU A CA 1
ATOM 1824 C C . LEU A 1 239 ? -17.589 -12.062 12.278 1.00 53.91 239 LEU A C 1
ATOM 1826 O O . LEU A 1 239 ? -18.333 -11.156 12.641 1.00 53.91 239 LEU A O 1
ATOM 1830 N N . ASP A 1 240 ? -17.903 -12.911 11.301 1.00 53.50 240 ASP A N 1
ATOM 1831 C CA . ASP A 1 240 ? -19.291 -13.089 10.886 1.00 53.50 240 ASP A CA 1
ATOM 1832 C C . ASP A 1 240 ? -19.944 -14.213 11.707 1.00 53.50 240 ASP A C 1
ATOM 1834 O O . ASP A 1 240 ? -19.303 -15.191 12.099 1.00 53.50 240 ASP A O 1
ATOM 1838 N N . SER A 1 241 ? -21.242 -14.069 11.954 1.00 45.72 241 SER A N 1
ATOM 1839 C CA . SER A 1 241 ? -22.083 -15.058 12.623 1.00 45.72 241 SER A CA 1
ATOM 1840 C C . SER A 1 241 ? -22.513 -16.219 11.713 1.00 45.72 241 SER A C 1
ATOM 1842 O O . SER A 1 241 ? -23.096 -17.178 12.221 1.00 45.72 241 SER A O 1
ATOM 1844 N N . SER A 1 242 ? -22.236 -16.177 10.396 1.00 42.56 242 SER A N 1
ATOM 1845 C CA . SER A 1 242 ? -22.847 -17.131 9.454 1.00 42.56 242 SER A CA 1
ATOM 1846 C C . SER A 1 242 ? -22.041 -17.591 8.227 1.00 42.56 242 SER A C 1
ATOM 1848 O O . SER A 1 242 ? -22.452 -18.572 7.606 1.00 42.56 242 SER A O 1
ATOM 1850 N N . THR A 1 243 ? -20.910 -16.981 7.861 1.00 42.22 243 THR A N 1
ATOM 1851 C CA . THR A 1 243 ? -20.215 -17.295 6.595 1.00 42.22 243 THR A CA 1
ATOM 1852 C C . THR A 1 243 ? -18.695 -17.415 6.715 1.00 42.22 243 THR A C 1
ATOM 1854 O O . THR A 1 243 ? -18.043 -16.795 7.556 1.00 42.22 243 THR A O 1
ATOM 1857 N N . ARG A 1 244 ? -18.117 -18.267 5.853 1.00 38.16 244 ARG A N 1
ATOM 1858 C CA . ARG A 1 244 ? -16.666 -18.388 5.657 1.00 38.16 244 ARG A CA 1
ATOM 1859 C C . ARG A 1 244 ? -16.182 -17.212 4.818 1.00 38.16 244 ARG A C 1
ATOM 1861 O O . ARG A 1 244 ? -16.580 -17.066 3.666 1.00 38.16 244 ARG A O 1
ATOM 1868 N N . VAL A 1 245 ? -15.327 -16.387 5.407 1.00 39.50 245 VAL A N 1
ATOM 1869 C CA . VAL A 1 245 ? -14.710 -15.247 4.734 1.00 39.50 245 VAL A CA 1
ATOM 1870 C C . VAL A 1 245 ? -13.513 -15.736 3.917 1.00 39.50 245 VAL A C 1
ATOM 1872 O O . VAL A 1 245 ? -12.523 -16.172 4.494 1.00 39.50 245 VAL A O 1
ATOM 1875 N N . THR A 1 246 ? -13.577 -15.609 2.589 1.00 36.78 246 THR A N 1
ATOM 1876 C CA . THR A 1 246 ? -12.493 -16.008 1.666 1.00 36.78 246 THR A CA 1
ATOM 1877 C C . THR A 1 246 ? -11.224 -15.148 1.783 1.00 36.78 246 THR A C 1
ATOM 1879 O O . THR A 1 246 ? -10.184 -15.514 1.248 1.00 36.78 246 THR A O 1
ATOM 1882 N N . TYR A 1 247 ? -11.294 -14.000 2.471 1.00 45.19 247 TYR A N 1
ATOM 1883 C CA . TYR A 1 247 ? -10.171 -13.095 2.744 1.00 45.19 247 TYR A CA 1
ATOM 1884 C C . TYR A 1 247 ? -10.211 -12.618 4.194 1.00 45.19 247 TYR A C 1
ATOM 1886 O O . TYR A 1 247 ? -11.156 -11.934 4.585 1.00 45.19 247 TYR A O 1
ATOM 1894 N N . ARG A 1 248 ? -9.182 -12.879 5.002 1.00 53.66 248 ARG A N 1
ATOM 1895 C CA . ARG A 1 248 ? -9.140 -12.284 6.345 1.00 53.66 248 ARG A CA 1
ATOM 1896 C C . ARG A 1 248 ? -8.448 -10.928 6.270 1.00 53.66 248 ARG A C 1
ATOM 1898 O O . ARG A 1 248 ? -7.231 -10.833 6.133 1.00 53.66 248 ARG A O 1
ATOM 1905 N N . HIS A 1 249 ? -9.237 -9.856 6.346 1.00 59.03 249 HIS A N 1
ATOM 1906 C CA . HIS A 1 249 ? -8.714 -8.539 6.702 1.00 59.03 249 HIS A CA 1
ATOM 1907 C C . HIS A 1 249 ? -8.286 -8.585 8.155 1.00 59.03 249 HIS A C 1
ATOM 1909 O O . HIS A 1 249 ? -9.119 -8.664 9.061 1.00 59.03 249 HIS A O 1
ATOM 1915 N N . PHE A 1 250 ? -6.983 -8.516 8.370 1.00 63.69 250 PHE A N 1
ATOM 1916 C CA . PHE A 1 250 ? -6.455 -8.457 9.710 1.00 63.69 250 PHE A CA 1
ATOM 1917 C C . PHE A 1 250 ? -6.232 -7.018 10.149 1.00 63.69 250 PHE A C 1
ATOM 1919 O O . PHE A 1 250 ? -5.910 -6.113 9.376 1.00 63.69 250 PHE A O 1
ATOM 1926 N N . VAL A 1 251 ? -6.442 -6.805 11.436 1.00 67.00 251 VAL A N 1
ATOM 1927 C CA . VAL A 1 251 ? -6.424 -5.489 12.046 1.00 67.00 251 VAL A CA 1
ATOM 1928 C C . VAL A 1 251 ? -5.452 -5.511 13.217 1.00 67.00 251 VAL A C 1
ATOM 1930 O O . VAL A 1 251 ? -5.560 -6.370 14.091 1.00 67.00 251 VAL A O 1
ATOM 1933 N N . LEU A 1 252 ? -4.521 -4.552 13.243 1.00 67.81 252 LEU A N 1
ATOM 1934 C CA . LEU A 1 252 ? -3.694 -4.281 14.418 1.00 67.81 252 LEU A CA 1
ATOM 1935 C C . LEU A 1 252 ? -4.507 -3.475 15.421 1.00 67.81 252 LEU A C 1
ATOM 1937 O O . LEU A 1 252 ? -4.999 -2.402 15.087 1.00 67.81 252 LEU A O 1
ATOM 1941 N N . THR A 1 253 ? -4.615 -3.956 16.654 1.00 63.25 253 THR A N 1
ATOM 1942 C CA . THR A 1 253 ? -5.242 -3.231 17.768 1.00 63.25 253 THR A CA 1
ATOM 1943 C C . THR A 1 253 ? -4.380 -3.308 19.027 1.00 63.25 253 THR A C 1
ATOM 1945 O O . THR A 1 253 ? -3.486 -4.138 19.116 1.00 63.25 253 THR A O 1
ATOM 1948 N N . ARG A 1 254 ? -4.614 -2.454 20.028 1.00 65.88 254 ARG A N 1
ATOM 1949 C CA . ARG A 1 254 ? -3.980 -2.616 21.352 1.00 65.88 254 ARG A CA 1
ATOM 1950 C C . ARG A 1 254 ? -4.824 -3.540 22.235 1.00 65.88 254 ARG A C 1
ATOM 1952 O O . ARG A 1 254 ? -6.052 -3.576 22.112 1.00 65.88 254 ARG A O 1
ATOM 1959 N N . ARG A 1 255 ? -4.184 -4.229 23.184 1.00 61.78 255 ARG A N 1
ATOM 1960 C CA . ARG A 1 255 ? -4.859 -5.129 24.135 1.00 61.78 255 ARG A CA 1
ATOM 1961 C C . ARG A 1 255 ? -6.045 -4.450 24.825 1.00 61.78 255 ARG A C 1
ATOM 1963 O O . ARG A 1 255 ? -5.931 -3.313 25.283 1.00 61.78 255 ARG A O 1
ATOM 1970 N N . GLY A 1 256 ? -7.184 -5.140 24.903 1.00 55.72 256 GLY A N 1
ATOM 1971 C CA . GLY A 1 256 ? -8.385 -4.656 25.599 1.00 55.72 256 GLY A CA 1
ATOM 1972 C C . GLY A 1 256 ? -9.081 -3.462 24.933 1.00 55.72 256 GLY A C 1
ATOM 1973 O O . GLY A 1 256 ? -10.106 -2.995 25.428 1.00 55.72 256 GLY A O 1
ATOM 1974 N N . ARG A 1 257 ? -8.564 -2.958 23.801 1.00 57.31 257 ARG A N 1
ATOM 1975 C CA . ARG A 1 257 ? -9.215 -1.889 23.037 1.00 57.31 257 ARG A CA 1
ATOM 1976 C C . ARG A 1 257 ? -10.270 -2.406 22.059 1.00 57.31 257 ARG A C 1
ATOM 1978 O O . ARG A 1 257 ? -11.046 -1.561 21.615 1.00 57.31 257 ARG A O 1
ATOM 1985 N N . GLY A 1 258 ? -10.310 -3.714 21.779 1.00 52.00 258 GLY A N 1
ATOM 1986 C CA . GLY A 1 258 ? -11.218 -4.364 20.823 1.00 52.00 258 GLY A CA 1
ATOM 1987 C C . GLY A 1 258 ? -11.008 -3.913 19.370 1.00 52.00 258 GLY A C 1
ATOM 1988 O O . GLY A 1 258 ? -10.104 -3.119 19.083 1.00 52.00 258 GLY A O 1
ATOM 1989 N N . LEU A 1 259 ? -11.869 -4.372 18.456 1.00 52.44 259 LEU A N 1
ATOM 1990 C CA . LEU A 1 259 ? -11.990 -3.845 17.088 1.00 52.44 259 LEU A CA 1
ATOM 1991 C C . LEU A 1 259 ? -12.747 -2.502 17.097 1.00 52.44 259 LEU A C 1
ATOM 1993 O O . LEU A 1 259 ? -13.853 -2.380 16.579 1.00 52.44 259 LEU A O 1
ATOM 1997 N N . LYS A 1 260 ? -12.189 -1.463 17.727 1.00 48.44 260 LYS A N 1
ATOM 1998 C CA . LYS A 1 260 ? -12.711 -0.098 17.528 1.00 48.44 260 LYS A CA 1
ATOM 1999 C C . LYS A 1 260 ? -12.199 0.457 16.194 1.00 48.44 260 LYS A C 1
ATOM 2001 O O . LYS A 1 260 ? -11.093 0.119 15.780 1.00 48.44 260 LYS A O 1
ATOM 2006 N N . ALA A 1 261 ? -12.965 1.344 15.550 1.00 41.38 261 ALA A N 1
ATOM 2007 C CA . ALA A 1 261 ? -12.636 1.947 14.246 1.00 41.38 261 ALA A CA 1
ATOM 2008 C C . ALA A 1 261 ? -11.247 2.626 14.178 1.00 41.38 261 ALA A C 1
ATOM 2010 O O . ALA A 1 261 ? -10.677 2.775 13.104 1.00 41.38 261 ALA A O 1
ATOM 2011 N N . ARG A 1 262 ? -10.677 2.957 15.341 1.00 41.78 262 ARG A N 1
ATOM 2012 C CA . ARG A 1 262 ? -9.390 3.635 15.553 1.00 41.78 262 ARG A CA 1
ATOM 2013 C C . ARG A 1 262 ? -8.112 2.898 15.130 1.00 41.78 262 ARG A C 1
ATOM 2015 O O . ARG A 1 262 ? -7.058 3.518 15.15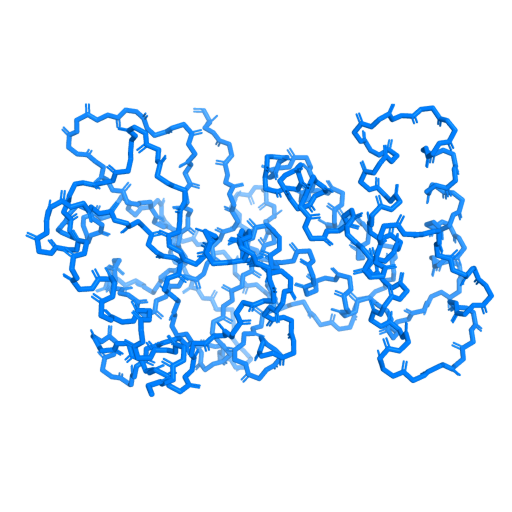2 1.00 41.78 262 ARG A O 1
ATOM 2022 N N . HIS A 1 263 ? -8.127 1.625 14.744 1.00 51.09 263 HIS A N 1
ATOM 2023 C CA . HIS A 1 263 ? -6.863 0.944 14.428 1.00 51.09 263 HIS A CA 1
ATOM 2024 C C . HIS A 1 263 ? -7.069 -0.012 13.268 1.00 51.09 263 HIS A C 1
ATOM 2026 O O . HIS A 1 263 ? -7.808 -0.966 13.439 1.00 51.09 263 HIS A O 1
ATOM 2032 N N . ARG A 1 264 ? -6.502 0.271 12.090 1.00 52.94 264 ARG A N 1
ATOM 2033 C CA . ARG A 1 264 ? -6.487 -0.600 10.894 1.00 52.94 264 ARG A CA 1
ATOM 2034 C C . ARG A 1 264 ? -5.222 -0.192 10.119 1.00 52.94 264 ARG A C 1
ATOM 2036 O O . ARG A 1 264 ? -5.044 0.999 9.906 1.00 52.94 264 ARG A O 1
ATOM 2043 N N . CYS A 1 265 ? -4.263 -1.066 9.826 1.00 51.28 265 CYS A N 1
ATOM 2044 C CA . CYS A 1 265 ? -4.384 -2.127 8.832 1.00 51.28 265 CYS A CA 1
ATOM 2045 C C . CYS A 1 265 ? -3.269 -3.193 8.971 1.00 51.28 265 CYS A C 1
ATOM 2047 O O . CYS A 1 265 ? -2.103 -2.850 9.162 1.00 51.28 265 CYS A O 1
ATOM 2049 N N . VAL A 1 266 ? -3.608 -4.472 8.774 1.00 50.97 266 VAL A N 1
ATOM 2050 C CA . VAL A 1 266 ? -2.675 -5.498 8.268 1.00 50.97 266 VAL A CA 1
ATOM 2051 C C . VAL A 1 266 ? -3.169 -5.927 6.891 1.00 50.97 266 VAL A C 1
ATOM 2053 O O . VAL A 1 266 ? -4.378 -5.948 6.650 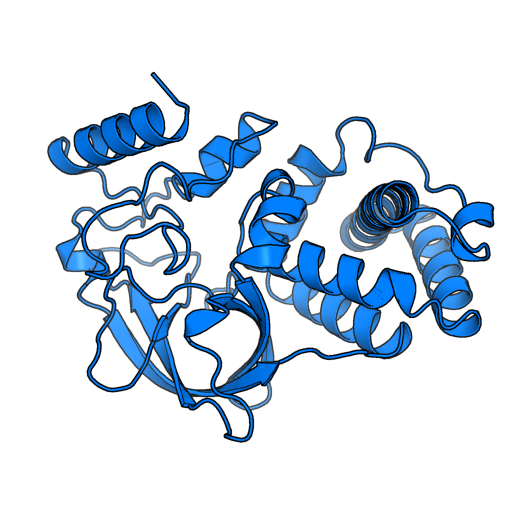1.00 50.97 266 VAL A O 1
ATOM 2056 N N . GLY A 1 267 ? -2.234 -6.219 5.985 1.00 50.88 267 GLY A N 1
ATOM 2057 C CA . GLY A 1 267 ? -2.529 -6.631 4.619 1.00 50.88 267 GLY A CA 1
ATOM 2058 C C . GLY A 1 267 ? -3.521 -7.792 4.506 1.00 50.88 267 GLY A C 1
ATOM 2059 O O . GLY A 1 267 ? -3.815 -8.498 5.471 1.00 50.88 267 GLY A O 1
ATOM 2060 N N . LEU A 1 268 ? -4.068 -7.964 3.303 1.00 45.25 268 LEU A N 1
ATOM 2061 C CA . LEU A 1 268 ? -4.946 -9.090 2.981 1.00 45.25 268 LEU A CA 1
ATOM 2062 C C . LEU A 1 268 ? -4.176 -10.407 3.156 1.00 45.25 268 LEU A C 1
ATOM 2064 O O . LEU A 1 268 ? -3.213 -10.647 2.436 1.00 45.25 268 LEU A O 1
ATOM 2068 N N . VAL A 1 269 ? -4.598 -11.239 4.106 1.00 39.44 269 VAL A N 1
ATOM 2069 C CA . VAL A 1 269 ? -4.016 -12.564 4.359 1.00 39.44 269 VAL A CA 1
ATOM 2070 C C . VAL A 1 269 ? -4.886 -13.627 3.667 1.00 39.44 269 VAL A C 1
ATOM 2072 O O . VAL A 1 269 ? -6.118 -13.546 3.791 1.00 39.44 269 VAL A O 1
ATOM 2075 N N . PRO A 1 270 ? -4.304 -14.621 2.966 1.00 32.53 270 PRO A N 1
ATOM 2076 C CA . PRO A 1 270 ? -5.050 -15.751 2.419 1.00 32.53 270 PRO A CA 1
ATOM 2077 C C . PRO A 1 270 ? -5.691 -16.568 3.548 1.00 32.53 270 PRO A C 1
ATOM 2079 O O . PRO A 1 270 ? -5.192 -16.591 4.673 1.00 32.53 270 PRO A O 1
ATOM 2082 N N . GLU A 1 271 ? -6.804 -17.241 3.268 1.00 39.66 271 GLU A N 1
ATOM 2083 C CA . GLU A 1 271 ? -7.388 -18.193 4.217 1.00 39.66 271 GLU A CA 1
ATOM 2084 C C . GLU A 1 271 ? -6.392 -19.351 4.446 1.00 39.66 271 GLU A C 1
ATOM 2086 O O . GLU A 1 271 ? -5.953 -19.979 3.483 1.00 39.66 271 GLU A O 1
ATOM 2091 N N . PHE A 1 272 ? -5.986 -19.572 5.704 1.00 36.56 272 PHE A N 1
ATOM 2092 C CA . PHE A 1 272 ? -5.164 -20.720 6.117 1.00 36.56 272 PHE A CA 1
ATOM 2093 C C . PHE A 1 272 ? -5.987 -22.009 6.138 1.00 36.56 272 PHE A C 1
ATOM 2095 O O . PHE A 1 272 ? -7.114 -21.963 6.690 1.00 36.56 272 PHE A O 1
#

Mean predicted aligned error: 8.79 Å